Protein AF-A0A9D2ZWB5-F1 (afdb_monomer)

Secondary structure (DSSP, 8-state):
-HHHHHHHHHTT--EEEES-GGGGGGT-SSEEEE----TT----SEE---S--HHHHHH-SEE--S-EEEESSTT-TTEEEES---STT--PPTT-SSPTT--EESEEEESSSSS-EEEE--GGGGSTTTTTSTTHHHHHHHHHTT-S---------TTS-------TTTTS-HHHHHHHHHHHHHHHHHHHHHH-----S------S---HHHHHHHHHHHHHHTT-HHHHHHHHHHHHHHHHHHHTT--TT--HHHHHHHHHHHH---HHHHHIIIII---SSHHHHHHHHHHHHHHHHT--

Structure (mmCIF, N/CA/C/O backbone):
data_AF-A0A9D2ZWB5-F1
#
_entry.id   AF-A0A9D2ZWB5-F1
#
loop_
_atom_site.group_PDB
_atom_site.id
_atom_site.type_symbol
_atom_site.label_atom_id
_atom_site.label_alt_id
_atom_site.label_comp_id
_atom_site.label_asym_id
_atom_site.label_entity_id
_atom_site.label_seq_id
_atom_site.pdbx_PDB_ins_code
_atom_site.Cartn_x
_atom_site.Cartn_y
_atom_site.Cartn_z
_atom_site.occupancy
_atom_site.B_iso_or_equiv
_atom_site.auth_seq_id
_atom_site.auth_comp_id
_atom_site.auth_asym_id
_atom_site.auth_atom_id
_atom_site.pdbx_PDB_model_num
ATOM 1 N N . ILE A 1 1 ? 28.249 11.013 -5.864 1.00 67.56 1 ILE A N 1
ATOM 2 C CA . ILE A 1 1 ? 28.071 9.940 -6.879 1.00 67.56 1 ILE A CA 1
ATOM 3 C C . ILE A 1 1 ? 29.387 9.253 -7.268 1.00 67.56 1 ILE A C 1
ATOM 5 O O . ILE A 1 1 ? 29.438 8.030 -7.220 1.00 67.56 1 ILE A O 1
ATOM 9 N N . ALA A 1 2 ? 30.481 9.980 -7.541 1.00 68.81 2 ALA A N 1
ATOM 10 C CA . ALA A 1 2 ? 31.766 9.376 -7.942 1.00 68.81 2 ALA A CA 1
ATOM 11 C C . ALA A 1 2 ? 32.317 8.294 -6.978 1.00 68.81 2 ALA A C 1
ATOM 13 O O . ALA A 1 2 ? 32.761 7.239 -7.425 1.00 68.81 2 ALA A O 1
ATOM 14 N N . GLY A 1 3 ? 32.235 8.507 -5.656 1.00 75.69 3 GLY A N 1
ATOM 15 C CA . GLY A 1 3 ? 32.654 7.504 -4.663 1.00 75.69 3 GLY A CA 1
ATOM 16 C C . GLY A 1 3 ? 31.781 6.240 -4.651 1.00 75.69 3 GLY A C 1
ATOM 17 O O . GLY A 1 3 ? 32.303 5.135 -4.516 1.00 75.69 3 GLY A O 1
ATOM 18 N N . LEU A 1 4 ? 30.468 6.393 -4.867 1.00 78.69 4 LEU A N 1
ATOM 19 C CA . LEU A 1 4 ? 29.521 5.278 -4.969 1.00 78.69 4 LEU A CA 1
ATOM 20 C C . LEU A 1 4 ? 29.813 4.437 -6.215 1.00 78.69 4 LEU A C 1
ATOM 22 O O . LEU A 1 4 ? 29.965 3.224 -6.114 1.00 78.69 4 LEU A O 1
ATOM 26 N N . GLN A 1 5 ? 29.954 5.078 -7.377 1.00 75.25 5 GLN A N 1
ATOM 27 C CA . GLN A 1 5 ? 30.281 4.385 -8.625 1.00 75.25 5 GLN A CA 1
ATOM 28 C C . GLN A 1 5 ? 31.621 3.645 -8.526 1.00 75.25 5 GLN A C 1
ATOM 30 O O . GLN A 1 5 ? 31.718 2.501 -8.963 1.00 75.25 5 GLN A O 1
ATOM 35 N N . TYR A 1 6 ? 32.639 4.250 -7.906 1.00 75.81 6 TYR A N 1
ATOM 36 C CA . TYR A 1 6 ? 33.925 3.589 -7.677 1.00 75.81 6 TYR A CA 1
ATOM 37 C C . TYR A 1 6 ? 33.785 2.327 -6.809 1.00 75.81 6 TYR A C 1
ATOM 39 O O . TYR A 1 6 ? 34.307 1.269 -7.167 1.00 75.81 6 TYR A O 1
ATOM 47 N N . ALA A 1 7 ? 33.040 2.407 -5.703 1.00 80.19 7 ALA A N 1
ATOM 48 C CA . ALA A 1 7 ? 32.783 1.258 -4.837 1.00 80.19 7 ALA A CA 1
ATOM 49 C C . ALA A 1 7 ? 31.997 0.152 -5.564 1.00 80.19 7 ALA A C 1
ATOM 51 O O . ALA A 1 7 ? 32.355 -1.022 -5.466 1.00 80.19 7 ALA A O 1
ATOM 52 N N . LEU A 1 8 ? 30.973 0.521 -6.344 1.00 83.62 8 LEU A N 1
ATOM 53 C CA . LEU A 1 8 ? 30.181 -0.428 -7.128 1.00 83.62 8 LEU A CA 1
ATOM 54 C C . LEU A 1 8 ? 31.046 -1.179 -8.149 1.00 83.62 8 LEU A C 1
ATOM 56 O O . LEU A 1 8 ? 30.992 -2.407 -8.202 1.00 83.62 8 LEU A O 1
ATOM 60 N N . ARG A 1 9 ? 31.904 -0.465 -8.893 1.00 80.31 9 ARG A N 1
ATOM 61 C CA . ARG A 1 9 ? 32.838 -1.073 -9.858 1.00 80.31 9 ARG A CA 1
ATOM 62 C C . ARG A 1 9 ? 33.823 -2.025 -9.195 1.00 80.31 9 ARG A C 1
ATOM 64 O O . ARG A 1 9 ? 34.047 -3.119 -9.700 1.00 80.31 9 ARG A O 1
ATOM 71 N N . THR A 1 10 ? 34.402 -1.615 -8.067 1.00 82.19 10 THR A N 1
ATOM 72 C CA . THR A 1 10 ? 35.462 -2.374 -7.383 1.00 82.19 10 THR A CA 1
ATOM 73 C C . THR A 1 10 ? 34.982 -3.754 -6.930 1.00 82.19 10 THR A C 1
ATOM 75 O O . THR A 1 10 ? 35.748 -4.714 -6.948 1.00 82.19 10 THR A O 1
ATOM 78 N N . HIS A 1 11 ? 33.707 -3.865 -6.559 1.00 81.06 11 HIS A N 1
ATOM 79 C CA . HIS A 1 11 ? 33.113 -5.106 -6.063 1.00 81.06 11 HIS A CA 1
ATOM 80 C C . HIS A 1 11 ? 32.250 -5.842 -7.099 1.00 81.06 11 HIS A C 1
ATOM 82 O O . HIS A 1 11 ? 31.648 -6.857 -6.760 1.00 81.06 11 HIS A O 1
ATOM 88 N N . GLY A 1 12 ? 32.193 -5.366 -8.350 1.00 81.62 12 GLY A N 1
ATOM 89 C CA . GLY A 1 12 ? 31.353 -5.968 -9.392 1.00 81.62 12 GLY A CA 1
ATOM 90 C C . GLY A 1 12 ? 29.856 -5.901 -9.074 1.00 81.62 12 GLY A C 1
ATOM 91 O O . GLY A 1 12 ? 29.095 -6.777 -9.479 1.00 81.62 12 GLY A O 1
ATOM 92 N N . ASN A 1 13 ? 29.437 -4.887 -8.316 1.00 88.12 13 ASN A N 1
ATOM 93 C CA . ASN A 1 13 ? 28.041 -4.690 -7.945 1.00 88.12 13 ASN A CA 1
ATOM 94 C C . ASN A 1 13 ? 27.246 -4.137 -9.134 1.00 88.12 13 ASN A C 1
ATOM 96 O O . ASN A 1 13 ? 27.789 -3.441 -9.988 1.00 88.12 13 ASN A O 1
ATOM 100 N N . ARG A 1 14 ? 25.938 -4.399 -9.147 1.00 89.56 14 ARG A N 1
ATOM 101 C CA . ARG A 1 14 ? 24.977 -3.807 -10.088 1.00 89.56 14 ARG A CA 1
ATOM 102 C C . ARG A 1 14 ? 24.169 -2.709 -9.407 1.00 89.56 14 ARG A C 1
ATOM 104 O O . ARG A 1 14 ? 23.958 -2.766 -8.195 1.00 89.56 14 ARG A O 1
ATOM 111 N N . LEU A 1 15 ? 23.701 -1.745 -10.186 1.00 92.06 15 LEU A N 1
ATOM 112 C CA . LEU A 1 15 ? 22.858 -0.651 -9.720 1.00 92.06 15 LEU A CA 1
ATOM 113 C C . LEU A 1 15 ? 21.472 -0.767 -10.352 1.00 92.06 15 LEU A C 1
ATOM 115 O O . LEU A 1 15 ? 21.354 -0.960 -11.560 1.00 92.06 15 LEU A O 1
ATOM 119 N N . VAL A 1 16 ? 20.430 -0.647 -9.534 1.00 93.06 16 VAL A N 1
ATOM 120 C CA . VAL A 1 16 ? 19.046 -0.538 -10.002 1.00 93.06 16 VAL A CA 1
ATOM 121 C C . VAL A 1 16 ? 18.518 0.809 -9.542 1.00 93.06 16 VAL A C 1
ATOM 123 O O . VAL A 1 16 ? 18.572 1.104 -8.351 1.00 93.06 16 VAL A O 1
ATOM 126 N N . LEU A 1 17 ? 18.060 1.623 -10.484 1.00 93.69 17 LEU A N 1
ATOM 127 C CA . LEU A 1 17 ? 17.428 2.908 -10.218 1.00 93.69 17 LEU A CA 1
ATOM 128 C C . LEU A 1 17 ? 15.929 2.750 -10.439 1.00 93.69 17 LEU A C 1
ATOM 130 O O . LEU A 1 17 ? 15.518 2.236 -11.477 1.00 93.69 17 LEU A O 1
ATOM 134 N N . VAL A 1 18 ? 15.136 3.169 -9.459 1.00 93.44 18 VAL A N 1
ATOM 135 C CA . VAL A 1 18 ? 13.678 3.238 -9.570 1.00 93.44 18 VAL A CA 1
ATOM 136 C C . VAL A 1 18 ? 13.327 4.694 -9.798 1.00 93.44 18 VAL A C 1
ATOM 138 O O . VAL A 1 18 ? 13.697 5.527 -8.976 1.00 93.44 18 VAL A O 1
ATOM 141 N N . ASP A 1 19 ? 12.698 4.962 -10.934 1.00 91.50 19 ASP A N 1
ATOM 142 C CA . ASP A 1 19 ? 12.260 6.269 -11.415 1.00 91.50 19 ASP A CA 1
ATOM 143 C C . ASP A 1 19 ? 13.248 7.410 -11.097 1.00 91.50 19 ASP A C 1
ATOM 145 O O . ASP A 1 19 ? 12.956 8.324 -10.325 1.00 91.50 19 ASP A O 1
ATOM 149 N N . PRO A 1 20 ? 14.482 7.364 -11.640 1.00 90.62 20 PRO A N 1
ATOM 150 C CA . PRO A 1 20 ? 15.459 8.427 -11.414 1.00 90.62 20 PRO A CA 1
ATOM 151 C C . PRO A 1 20 ? 15.064 9.765 -12.068 1.00 90.62 20 PRO A C 1
ATOM 153 O O . PRO A 1 20 ? 15.766 10.763 -11.880 1.00 90.62 20 PRO A O 1
ATOM 156 N N . GLY A 1 21 ? 14.004 9.799 -12.884 1.00 89.69 21 GLY A N 1
ATOM 157 C CA . GLY A 1 21 ? 13.654 10.940 -13.725 1.00 89.69 21 GLY A CA 1
ATOM 158 C C . GLY A 1 21 ? 14.877 11.528 -14.460 1.00 89.69 21 GLY A C 1
ATOM 159 O O . GLY A 1 21 ? 15.771 10.779 -14.877 1.00 89.69 21 GLY A O 1
ATOM 160 N N . PRO A 1 22 ? 14.984 12.865 -14.580 1.00 87.88 22 PRO A N 1
ATOM 161 C CA . PRO A 1 22 ? 16.089 13.531 -15.278 1.00 87.88 22 PRO A CA 1
ATOM 162 C C . PRO A 1 22 ? 17.451 13.407 -14.569 1.00 87.88 22 PRO A C 1
ATOM 164 O O . PRO A 1 22 ? 18.495 13.652 -15.183 1.00 87.88 22 PRO A O 1
ATOM 167 N N . THR A 1 23 ? 17.483 12.966 -13.303 1.00 89.50 23 THR A N 1
ATOM 168 C CA . THR A 1 23 ? 18.742 12.756 -12.557 1.00 89.50 23 THR A CA 1
ATOM 169 C C . THR A 1 23 ? 19.530 11.534 -13.038 1.00 89.50 23 THR A C 1
ATOM 171 O O . THR A 1 23 ? 20.683 11.350 -12.649 1.00 89.50 23 THR A O 1
ATOM 174 N N . ILE A 1 24 ? 18.967 10.727 -13.949 1.00 91.31 24 ILE A N 1
ATOM 175 C CA . ILE A 1 24 ? 19.666 9.612 -14.606 1.00 91.31 24 ILE A CA 1
ATOM 176 C C . ILE A 1 24 ? 21.005 10.036 -15.233 1.00 91.31 24 ILE A C 1
ATOM 178 O O . ILE A 1 24 ? 21.974 9.273 -15.195 1.00 91.31 24 ILE A O 1
ATOM 182 N N . THR A 1 25 ? 21.086 11.278 -15.716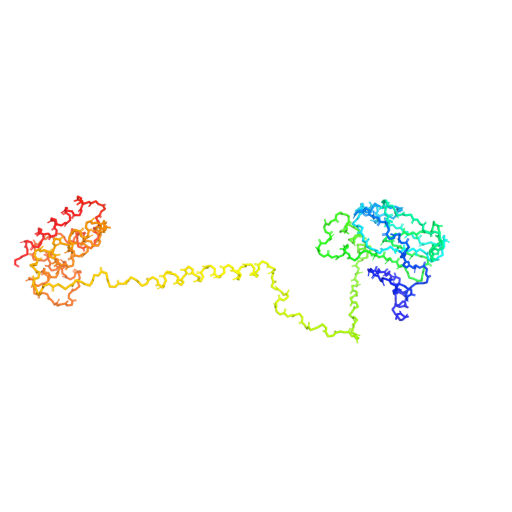 1.00 89.88 25 THR A N 1
ATOM 183 C CA . THR A 1 25 ? 22.284 11.875 -16.325 1.00 89.88 25 THR A CA 1
ATOM 184 C C . THR A 1 25 ? 23.467 11.997 -15.358 1.00 89.88 25 THR A C 1
ATOM 186 O O . THR A 1 25 ? 24.622 12.005 -15.784 1.00 89.88 25 THR A O 1
ATOM 189 N N . GLU A 1 26 ? 23.218 12.015 -14.044 1.00 88.56 26 GLU A N 1
ATOM 190 C CA . GLU A 1 26 ? 24.275 11.993 -13.030 1.00 88.56 26 GLU A CA 1
ATOM 191 C C . GLU A 1 26 ? 24.910 10.598 -12.874 1.00 88.56 26 GLU A C 1
ATOM 193 O O . GLU A 1 26 ? 26.039 10.466 -12.385 1.00 88.56 26 GLU A O 1
ATOM 198 N N . PHE A 1 27 ? 24.200 9.545 -13.293 1.00 88.62 27 PHE A N 1
ATOM 199 C CA . PHE A 1 27 ? 24.644 8.154 -13.204 1.00 88.62 27 PHE A CA 1
ATOM 200 C C . PHE A 1 27 ? 25.218 7.627 -14.520 1.00 88.62 27 PHE A C 1
ATOM 202 O O . PHE A 1 27 ? 26.172 6.843 -14.486 1.00 88.62 27 PHE A O 1
ATOM 209 N N . THR A 1 28 ? 24.653 8.034 -15.657 1.00 90.56 28 THR A N 1
ATOM 210 C CA . THR A 1 28 ? 25.071 7.599 -16.994 1.00 90.56 28 THR A CA 1
ATOM 211 C C . THR A 1 28 ? 24.765 8.667 -18.044 1.00 90.56 28 THR A C 1
ATOM 213 O O . THR A 1 28 ? 23.728 9.312 -17.995 1.00 90.56 28 THR A O 1
ATOM 216 N N . ASP A 1 29 ? 25.650 8.829 -19.025 1.00 91.12 29 ASP A N 1
ATOM 217 C CA . ASP A 1 29 ? 25.442 9.667 -20.214 1.00 91.12 29 ASP A CA 1
ATOM 218 C C . ASP A 1 29 ? 24.804 8.888 -21.382 1.00 91.12 29 ASP A C 1
ATOM 220 O O . ASP A 1 29 ? 24.531 9.446 -22.448 1.00 91.12 29 ASP A O 1
ATOM 224 N N . ARG A 1 30 ? 24.574 7.582 -21.196 1.00 91.81 30 ARG A N 1
ATOM 225 C CA . ARG A 1 30 ? 24.121 6.648 -22.238 1.00 91.81 30 ARG A CA 1
ATOM 226 C C . ARG A 1 30 ? 22.607 6.448 -22.280 1.00 91.81 30 ARG A C 1
ATOM 228 O O . ARG A 1 30 ? 22.100 5.982 -23.298 1.00 91.81 30 ARG A O 1
ATOM 235 N N . ILE A 1 31 ? 21.916 6.761 -21.186 1.00 92.50 31 ILE A N 1
ATOM 236 C CA . ILE A 1 31 ? 20.459 6.675 -21.055 1.00 92.50 31 ILE A CA 1
ATOM 237 C C . ILE A 1 31 ? 19.941 8.079 -20.759 1.00 92.50 31 ILE A C 1
ATOM 239 O O . ILE A 1 31 ? 20.502 8.774 -19.912 1.00 92.50 31 ILE A O 1
ATOM 243 N N . THR A 1 32 ? 18.857 8.459 -21.421 1.00 91.88 32 THR A N 1
ATOM 244 C CA . THR A 1 32 ? 18.122 9.695 -21.167 1.00 91.88 32 THR A CA 1
ATOM 245 C C . THR A 1 32 ? 16.646 9.393 -20.922 1.00 91.88 32 THR A C 1
ATOM 247 O O . THR A 1 32 ? 16.156 8.309 -21.258 1.00 91.88 32 THR A O 1
ATOM 250 N N . VAL A 1 33 ? 15.942 10.339 -20.307 1.00 90.81 33 VAL A N 1
ATOM 251 C CA . VAL A 1 33 ? 14.482 10.276 -20.184 1.00 90.81 33 VAL A CA 1
ATOM 252 C C . VAL A 1 33 ? 13.875 10.489 -21.570 1.00 90.81 33 VAL A C 1
ATOM 254 O O . VAL A 1 33 ? 14.337 11.338 -22.334 1.00 90.81 33 VAL A O 1
ATOM 257 N N . ASN A 1 34 ? 12.863 9.697 -21.914 1.00 84.00 34 ASN A N 1
ATOM 258 C CA . ASN A 1 34 ? 12.099 9.860 -23.138 1.00 84.00 34 ASN A CA 1
ATOM 259 C C . ASN A 1 34 ? 10.776 10.580 -22.856 1.00 84.00 34 ASN A C 1
ATOM 261 O O . ASN A 1 34 ? 9.727 9.952 -22.755 1.00 84.00 34 ASN A O 1
ATOM 265 N N . ASP A 1 35 ? 10.824 11.909 -22.815 1.00 74.00 35 ASP A N 1
ATOM 266 C CA . ASP A 1 35 ? 9.634 12.759 -22.655 1.00 74.00 35 ASP A CA 1
ATOM 267 C C . ASP A 1 35 ? 8.922 13.047 -23.994 1.00 74.00 35 ASP A C 1
ATOM 269 O O . ASP A 1 35 ? 8.081 13.940 -24.095 1.00 74.00 35 ASP A O 1
ATOM 273 N N . ASN A 1 36 ? 9.256 12.310 -25.060 1.00 69.81 36 ASN A N 1
ATOM 274 C CA . ASN A 1 36 ? 8.767 12.574 -26.418 1.00 69.81 36 ASN A CA 1
ATOM 275 C C . ASN A 1 36 ? 7.423 11.898 -26.713 1.00 69.81 36 ASN A C 1
ATOM 277 O O . ASN A 1 36 ? 7.199 11.405 -27.821 1.00 69.81 36 ASN A O 1
ATOM 281 N N . LEU A 1 37 ? 6.527 11.868 -25.727 1.00 72.44 37 LEU A N 1
ATOM 282 C CA . LEU A 1 37 ? 5.166 11.401 -25.933 1.00 72.44 37 LEU A CA 1
ATOM 283 C C . LEU A 1 37 ? 4.299 12.527 -26.498 1.00 72.44 37 LEU A C 1
ATOM 285 O O . LEU A 1 37 ? 4.342 13.669 -26.037 1.00 72.44 37 LEU A O 1
ATOM 289 N N 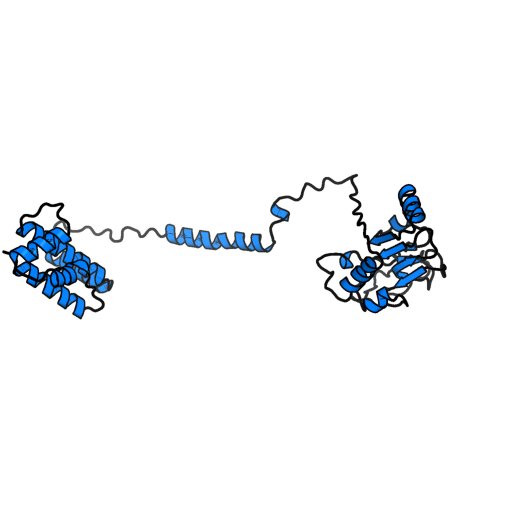. SER A 1 38 ? 3.485 12.207 -27.504 1.00 73.19 38 SER A N 1
ATOM 290 C CA . SER A 1 38 ? 2.492 13.151 -28.014 1.00 73.19 38 SER A CA 1
ATOM 291 C C . SER A 1 38 ? 1.523 13.552 -26.890 1.00 73.19 38 SER A C 1
ATOM 293 O O . SER A 1 38 ? 1.043 12.675 -26.178 1.00 73.19 38 SER A O 1
ATOM 295 N N . PRO A 1 39 ? 1.120 14.832 -26.772 1.00 74.88 39 PRO A N 1
ATOM 296 C CA . PRO A 1 39 ? 0.061 15.245 -25.843 1.00 74.88 39 PRO A CA 1
ATOM 297 C C . PRO A 1 39 ? -1.301 14.589 -26.121 1.00 74.88 39 PRO A C 1
ATOM 299 O O . PRO A 1 39 ? -2.226 14.715 -25.325 1.00 74.88 39 PRO A O 1
ATOM 302 N N . LEU A 1 40 ? -1.447 13.964 -27.294 1.00 78.25 40 LEU A N 1
ATOM 303 C CA . LEU A 1 40 ? -2.629 13.217 -27.722 1.00 78.25 40 LEU A CA 1
ATOM 304 C C . LEU A 1 40 ? -2.439 11.697 -27.595 1.00 78.25 40 LEU A C 1
ATOM 306 O O . LEU A 1 40 ? -3.323 10.954 -28.019 1.00 78.25 40 LEU A O 1
ATOM 310 N N . ALA A 1 41 ? -1.283 11.238 -27.108 1.00 83.56 41 ALA A N 1
ATOM 311 C CA . ALA A 1 41 ? -1.042 9.825 -26.868 1.00 83.56 41 ALA A CA 1
ATOM 312 C C . ALA A 1 41 ? -1.928 9.340 -25.720 1.00 83.56 41 ALA A C 1
ATOM 314 O O . ALA A 1 41 ? -2.049 10.013 -24.698 1.00 83.56 41 ALA A O 1
ATOM 315 N N . ASP A 1 42 ? -2.507 8.157 -25.896 1.00 86.81 42 ASP A N 1
ATOM 316 C CA . ASP A 1 42 ? -3.260 7.453 -24.862 1.00 86.81 42 ASP A CA 1
ATOM 317 C C . ASP A 1 42 ? -2.662 6.045 -24.733 1.00 86.81 42 ASP A C 1
ATOM 319 O O . ASP A 1 42 ? -3.085 5.123 -25.441 1.00 86.81 42 ASP A O 1
ATOM 323 N N . PRO A 1 43 ? -1.577 5.892 -23.945 1.00 89.06 43 PRO A N 1
ATOM 324 C CA . PRO A 1 43 ? -0.918 4.609 -23.764 1.00 89.06 43 PRO A CA 1
ATOM 325 C C . PRO A 1 43 ? -1.874 3.580 -23.165 1.00 89.06 43 PRO A C 1
ATOM 327 O O . PRO A 1 43 ? -2.656 3.866 -22.262 1.00 89.06 43 PRO A O 1
ATOM 330 N N . GLU A 1 44 ? -1.777 2.345 -23.637 1.00 92.94 44 GLU A N 1
ATOM 331 C CA . GLU A 1 44 ? -2.481 1.223 -23.039 1.00 92.94 44 GLU A CA 1
ATOM 332 C C . GLU A 1 44 ? -2.048 1.045 -21.581 1.00 92.94 44 GLU A C 1
ATOM 334 O O . GLU A 1 44 ? -0.867 1.146 -21.248 1.00 92.94 44 GLU A O 1
ATOM 339 N N . ALA A 1 45 ? -3.005 0.699 -20.717 1.00 93.56 45 ALA A N 1
ATOM 340 C CA . ALA A 1 45 ? -2.778 0.525 -19.281 1.00 93.56 45 ALA A CA 1
ATOM 341 C C . ALA A 1 45 ? -1.759 -0.578 -18.938 1.00 93.56 45 ALA A C 1
ATOM 343 O O . ALA A 1 45 ? -1.229 -0.612 -17.829 1.00 93.56 45 ALA A O 1
ATOM 344 N N . THR A 1 46 ? -1.474 -1.479 -19.881 1.00 95.25 46 THR A N 1
ATOM 345 C CA . THR A 1 46 ? -0.506 -2.565 -19.719 1.00 95.25 46 THR A CA 1
ATOM 346 C C . THR A 1 46 ? 0.461 -2.610 -20.890 1.00 95.25 46 THR A C 1
ATOM 348 O O . THR A 1 46 ? 0.029 -2.552 -22.041 1.00 95.25 46 THR A O 1
ATOM 351 N N . SER A 1 47 ? 1.743 -2.829 -20.611 1.00 93.88 47 SER A N 1
ATOM 352 C CA . SER A 1 47 ? 2.788 -2.961 -21.623 1.00 93.88 47 SER A CA 1
ATOM 353 C C . SER A 1 47 ? 3.335 -4.397 -21.657 1.00 93.88 47 SER A C 1
ATOM 355 O O . SER A 1 47 ? 3.755 -4.922 -20.618 1.00 93.88 47 SER A O 1
ATOM 357 N N . PRO A 1 48 ? 3.348 -5.080 -22.819 1.00 93.56 48 PRO A N 1
ATOM 358 C CA . PRO A 1 48 ? 3.952 -6.401 -22.949 1.00 93.56 48 PRO A CA 1
ATOM 359 C C . PRO A 1 48 ? 5.489 -6.332 -23.066 1.00 93.56 48 PRO A C 1
ATOM 361 O O . PRO A 1 48 ? 6.064 -5.320 -23.480 1.00 93.56 48 PRO A O 1
ATOM 364 N N . PRO A 1 49 ? 6.207 -7.433 -22.780 1.00 93.69 49 PRO A N 1
ATOM 365 C CA . PRO A 1 49 ? 7.659 -7.448 -22.874 1.00 93.69 49 PRO A CA 1
ATOM 366 C C . PRO A 1 49 ? 8.111 -7.460 -24.344 1.00 93.69 49 PRO A C 1
ATOM 368 O O . PRO A 1 49 ? 8.023 -8.477 -25.030 1.00 93.69 49 PRO A O 1
ATOM 371 N N . ALA A 1 50 ? 8.664 -6.343 -24.821 1.00 90.06 50 ALA A N 1
ATOM 372 C CA . ALA A 1 50 ? 9.156 -6.186 -26.198 1.00 90.06 50 ALA A CA 1
ATOM 373 C C . ALA A 1 50 ? 10.642 -6.564 -26.399 1.00 90.06 50 ALA A C 1
ATOM 375 O O . ALA A 1 50 ? 11.263 -6.179 -27.388 1.00 90.06 50 ALA A O 1
ATOM 376 N N . CYS A 1 51 ? 11.240 -7.311 -25.468 1.00 90.19 51 CYS A N 1
ATOM 377 C CA . CYS A 1 51 ? 12.675 -7.591 -25.455 1.00 90.19 51 CYS A CA 1
ATOM 378 C C . CYS A 1 51 ? 12.999 -9.074 -25.193 1.00 90.19 51 CYS A C 1
ATOM 380 O O . CYS A 1 51 ? 12.147 -9.893 -24.835 1.00 90.19 51 CYS A O 1
ATOM 382 N N . ALA A 1 52 ? 14.269 -9.447 -25.370 1.00 88.44 52 ALA A N 1
ATOM 383 C CA . ALA A 1 52 ? 14.742 -10.817 -25.149 1.00 88.44 52 ALA A CA 1
ATOM 384 C C . ALA A 1 52 ? 15.137 -11.125 -23.691 1.00 88.44 52 ALA A C 1
ATOM 386 O O . ALA A 1 52 ? 15.531 -12.255 -23.404 1.00 88.44 52 ALA A O 1
ATOM 387 N N . SER A 1 53 ? 15.036 -10.153 -22.777 1.00 87.69 53 SER A N 1
ATOM 388 C CA . SER A 1 53 ? 15.418 -10.334 -21.373 1.00 87.69 53 SER A CA 1
ATOM 389 C C . SER A 1 53 ? 14.575 -11.432 -20.708 1.00 87.69 53 SER A C 1
ATOM 391 O O . SER A 1 53 ? 13.344 -11.335 -20.721 1.00 87.69 53 SER A O 1
ATOM 393 N N . PRO A 1 54 ? 15.194 -12.460 -20.093 1.00 87.81 54 PRO A N 1
ATOM 394 C CA . PRO A 1 54 ? 14.463 -13.504 -19.377 1.00 87.81 54 PRO A CA 1
ATOM 395 C C . PRO A 1 54 ? 13.562 -12.947 -18.272 1.00 87.81 54 PRO A C 1
ATOM 397 O O . PRO A 1 54 ? 12.450 -13.432 -18.114 1.00 87.81 54 PRO A O 1
ATOM 400 N N . ILE A 1 55 ? 14.020 -11.900 -17.577 1.00 88.38 55 ILE A N 1
ATOM 401 C CA . ILE A 1 55 ? 13.303 -11.224 -16.485 1.00 88.38 55 ILE A CA 1
ATOM 402 C C . ILE A 1 55 ? 12.014 -10.569 -16.993 1.00 88.38 55 ILE A C 1
ATOM 404 O O . ILE A 1 55 ? 10.955 -10.726 -16.391 1.00 88.38 55 ILE A O 1
ATOM 408 N N . ALA A 1 56 ? 12.088 -9.879 -18.135 1.00 91.38 56 ALA A N 1
ATOM 409 C CA . ALA A 1 56 ? 10.917 -9.258 -18.749 1.00 91.38 56 ALA A CA 1
ATOM 410 C C . ALA A 1 56 ? 9.943 -10.318 -19.287 1.00 91.38 56 ALA A C 1
ATOM 412 O O . ALA A 1 56 ? 8.733 -10.197 -19.135 1.00 91.38 56 ALA A O 1
ATOM 413 N N . ARG A 1 57 ? 10.462 -11.405 -19.872 1.00 92.12 57 ARG A N 1
ATOM 414 C CA . ARG A 1 57 ? 9.626 -12.504 -20.375 1.00 92.12 57 ARG A CA 1
ATOM 415 C C . ARG A 1 57 ? 8.927 -13.282 -19.266 1.00 92.12 57 ARG A C 1
ATOM 417 O O . ARG A 1 57 ? 7.797 -13.707 -19.475 1.00 92.12 57 ARG A O 1
ATOM 424 N N . SER A 1 58 ? 9.581 -13.488 -18.123 1.00 90.69 58 SER A N 1
ATOM 425 C CA . SER A 1 58 ? 8.958 -14.137 -16.967 1.00 90.69 58 SER A CA 1
ATOM 426 C C . SER A 1 58 ? 7.918 -13.253 -16.293 1.00 90.69 58 SER A C 1
ATOM 428 O O . SER A 1 58 ? 6.983 -13.792 -15.714 1.00 90.69 58 SER A O 1
ATOM 430 N N . ALA A 1 59 ? 8.081 -11.929 -16.367 1.00 93.44 59 ALA A N 1
ATOM 431 C CA . ALA A 1 59 ? 7.107 -10.993 -15.828 1.00 93.44 59 ALA A CA 1
ATOM 432 C C . ALA A 1 59 ? 5.789 -10.996 -16.617 1.00 93.44 59 ALA A C 1
ATOM 434 O O . ALA A 1 59 ? 4.725 -10.859 -16.030 1.00 93.44 59 ALA A O 1
ATOM 435 N N . GLY A 1 60 ? 5.841 -11.206 -17.936 1.00 94.44 60 GLY A N 1
ATOM 436 C CA . GLY A 1 60 ? 4.657 -11.027 -18.775 1.00 94.44 60 GLY A CA 1
ATOM 437 C C . GLY A 1 60 ? 4.344 -9.542 -18.945 1.00 94.44 60 GLY A C 1
ATOM 438 O O . GLY A 1 60 ? 5.269 -8.736 -18.963 1.00 94.44 60 GLY A O 1
ATOM 439 N N . ALA A 1 61 ? 3.073 -9.186 -19.135 1.00 95.50 61 ALA A N 1
ATOM 440 C CA . ALA A 1 61 ? 2.666 -7.783 -19.202 1.00 95.50 61 ALA A CA 1
ATOM 441 C C . ALA A 1 61 ? 2.800 -7.115 -17.826 1.00 95.50 61 ALA A C 1
ATOM 443 O O . ALA A 1 61 ? 2.626 -7.771 -16.805 1.00 95.50 61 ALA A O 1
ATOM 444 N N . VAL A 1 62 ? 3.111 -5.823 -17.800 1.00 96.50 62 VAL A N 1
ATOM 445 C CA . VAL A 1 62 ? 3.210 -5.014 -16.571 1.00 96.50 62 VAL A CA 1
ATOM 446 C C . VAL A 1 62 ? 2.355 -3.767 -16.713 1.00 96.50 62 VAL A C 1
ATOM 448 O O . VAL A 1 62 ? 2.024 -3.382 -17.837 1.00 96.50 62 VAL A O 1
ATOM 451 N N . THR A 1 63 ? 2.012 -3.121 -15.602 1.00 96.12 63 THR A N 1
ATOM 452 C CA . THR A 1 63 ? 1.252 -1.868 -15.666 1.00 96.12 63 THR A CA 1
ATOM 453 C C . THR A 1 63 ? 2.090 -0.757 -16.294 1.00 96.12 63 THR A C 1
ATOM 455 O O . THR A 1 63 ? 3.289 -0.623 -16.031 1.00 96.12 63 THR A O 1
ATOM 458 N N . THR A 1 64 ? 1.476 0.032 -17.165 1.00 94.06 64 THR A N 1
ATOM 459 C CA . THR A 1 64 ? 2.123 1.165 -17.828 1.00 94.06 64 THR A CA 1
ATOM 460 C C . THR A 1 64 ? 2.165 2.359 -16.877 1.00 94.06 64 THR A C 1
ATOM 462 O O . THR A 1 64 ? 1.153 2.699 -16.275 1.00 94.06 64 THR A O 1
ATOM 465 N N . GLY A 1 65 ? 3.340 2.961 -16.707 1.00 90.62 65 GLY A N 1
ATOM 466 C CA . GLY A 1 65 ? 3.547 4.200 -15.959 1.00 90.62 65 GLY A CA 1
ATOM 467 C C . GLY A 1 65 ? 3.659 5.415 -16.874 1.00 90.62 65 GLY A C 1
ATOM 468 O O . GLY A 1 65 ? 3.367 5.338 -18.063 1.00 90.62 65 GLY A O 1
ATOM 469 N N . ASP A 1 66 ? 4.137 6.525 -16.316 1.00 87.69 66 ASP A N 1
ATOM 470 C CA . ASP A 1 66 ? 4.166 7.818 -17.016 1.00 87.69 66 ASP A CA 1
ATOM 471 C C . ASP A 1 66 ? 5.522 8.144 -17.660 1.00 87.69 66 ASP A C 1
ATOM 473 O O . ASP A 1 66 ? 5.608 9.020 -18.519 1.00 87.69 66 ASP A O 1
ATOM 477 N N . VAL A 1 67 ? 6.589 7.442 -17.259 1.00 88.06 67 VAL A N 1
ATOM 478 C CA . VAL A 1 67 ? 7.967 7.747 -17.668 1.00 88.06 67 VAL A CA 1
ATOM 479 C C . VAL A 1 67 ? 8.562 6.604 -18.485 1.00 88.06 67 VAL A C 1
ATOM 481 O O . VAL A 1 67 ? 8.642 5.459 -18.035 1.00 88.06 67 VAL A O 1
ATOM 484 N N . GLU A 1 68 ? 9.056 6.929 -19.677 1.00 90.12 68 GLU A N 1
ATOM 485 C CA . GLU A 1 68 ? 9.845 6.030 -20.520 1.00 90.12 68 GLU A CA 1
ATOM 486 C C . GLU A 1 68 ? 11.300 6.513 -20.582 1.00 90.12 68 GLU A C 1
ATOM 488 O O . GLU A 1 68 ? 11.583 7.703 -20.477 1.00 90.12 68 GLU A O 1
ATOM 493 N N . TYR A 1 69 ? 12.247 5.595 -20.767 1.00 92.62 69 TYR A N 1
ATOM 494 C CA . TYR A 1 69 ? 13.663 5.915 -20.949 1.00 92.62 69 TYR A CA 1
ATOM 495 C C . TYR A 1 69 ? 14.146 5.405 -22.300 1.00 92.62 69 TYR A C 1
ATOM 497 O O . TYR A 1 69 ? 13.639 4.409 -22.821 1.00 92.62 69 TYR A O 1
ATOM 505 N N . ALA A 1 70 ? 15.164 6.055 -22.854 1.00 92.19 70 ALA A N 1
ATOM 506 C CA . ALA A 1 70 ? 15.759 5.665 -24.123 1.00 92.19 70 ALA A CA 1
ATOM 507 C C . ALA A 1 70 ? 17.283 5.800 -24.117 1.00 92.19 70 ALA A C 1
ATOM 509 O O . ALA A 1 70 ? 17.876 6.472 -23.272 1.00 92.19 70 ALA A O 1
ATOM 510 N N . GLU A 1 71 ? 17.937 5.160 -25.083 1.00 91.38 71 GLU A N 1
ATOM 511 C CA . GLU A 1 71 ? 19.358 5.398 -25.340 1.00 91.38 71 GLU A CA 1
ATOM 512 C C . GLU A 1 71 ? 19.611 6.821 -25.869 1.00 91.38 71 GLU A C 1
ATOM 514 O O . GLU A 1 71 ? 18.942 7.293 -26.789 1.00 91.38 71 GLU A O 1
ATOM 519 N N . THR A 1 72 ? 20.631 7.495 -25.329 1.00 88.44 72 THR A N 1
ATOM 520 C CA . THR A 1 72 ? 21.032 8.850 -25.756 1.00 88.44 72 THR A CA 1
ATOM 521 C C . THR A 1 72 ? 21.552 8.862 -27.197 1.00 88.44 72 THR A C 1
ATOM 523 O O . THR A 1 72 ? 21.408 9.840 -27.927 1.00 88.44 72 THR A O 1
ATOM 526 N N . LYS A 1 73 ? 22.205 7.774 -27.623 1.00 86.56 73 LYS A N 1
ATOM 527 C CA . LYS A 1 73 ? 22.702 7.585 -28.991 1.00 86.56 73 LYS A CA 1
ATOM 528 C C . LYS A 1 73 ? 22.103 6.311 -29.556 1.00 86.56 73 LYS A C 1
ATOM 530 O O . LYS A 1 73 ? 22.161 5.272 -28.910 1.00 86.56 73 LYS A O 1
ATOM 535 N N . LYS A 1 74 ? 21.591 6.383 -30.779 1.00 84.94 74 LYS A N 1
ATOM 536 C CA . LYS A 1 74 ? 21.017 5.228 -31.468 1.00 84.94 74 LYS A CA 1
ATOM 537 C C . LYS A 1 74 ? 22.039 4.099 -31.637 1.00 84.94 74 LYS A C 1
ATOM 539 O O . LYS A 1 74 ? 23.176 4.366 -32.034 1.00 84.94 74 LYS A O 1
ATOM 544 N N . ASN A 1 75 ? 21.595 2.855 -31.446 1.00 85.44 75 ASN A N 1
ATOM 545 C CA . ASN A 1 75 ? 22.406 1.638 -31.560 1.00 85.44 75 ASN A CA 1
ATOM 546 C C . ASN A 1 75 ? 23.611 1.635 -30.605 1.00 85.44 75 ASN A C 1
ATOM 548 O O . ASN A 1 75 ? 24.730 1.297 -30.996 1.00 85.44 75 ASN A O 1
ATOM 552 N N . THR A 1 76 ? 23.397 2.038 -29.357 1.00 87.31 76 THR A N 1
ATOM 553 C CA . THR A 1 76 ? 24.422 1.961 -28.323 1.00 87.31 76 THR A CA 1
ATOM 554 C C . THR A 1 76 ? 24.569 0.517 -27.835 1.00 87.31 76 THR A C 1
ATOM 556 O O . THR A 1 76 ? 23.648 -0.080 -27.278 1.00 87.31 76 THR A O 1
ATOM 559 N N . ASP A 1 77 ? 25.765 -0.049 -28.002 1.00 89.69 77 ASP A N 1
ATOM 560 C CA . ASP A 1 77 ? 26.053 -1.442 -27.644 1.00 89.69 77 ASP A CA 1
ATOM 561 C C . ASP A 1 77 ? 25.792 -1.746 -26.163 1.00 89.69 77 ASP A C 1
ATOM 563 O O . ASP A 1 77 ? 26.347 -1.100 -25.274 1.00 89.69 77 ASP A O 1
ATOM 567 N N . GLY A 1 78 ? 25.021 -2.800 -25.885 1.00 88.56 78 GLY A N 1
ATOM 568 C CA . GLY A 1 78 ? 24.750 -3.262 -24.520 1.00 88.56 78 GLY A CA 1
ATOM 569 C C . GLY A 1 78 ? 23.608 -2.532 -23.812 1.00 88.56 78 GLY A C 1
ATOM 570 O O . GLY A 1 78 ? 23.428 -2.754 -22.616 1.00 88.56 78 GLY A O 1
ATOM 571 N N . ILE A 1 79 ? 22.843 -1.701 -24.529 1.00 92.56 79 ILE A N 1
ATOM 572 C CA . ILE A 1 79 ? 21.548 -1.204 -24.062 1.00 92.56 79 ILE A CA 1
ATOM 573 C C . ILE A 1 79 ? 20.440 -2.119 -24.578 1.00 92.56 79 ILE A C 1
ATOM 575 O O . ILE A 1 79 ? 20.382 -2.457 -25.759 1.00 92.56 79 ILE A O 1
ATOM 579 N N . ALA A 1 80 ? 19.547 -2.516 -23.681 1.00 92.81 80 ALA A N 1
ATOM 580 C CA . ALA A 1 80 ? 18.297 -3.167 -24.035 1.00 92.81 80 ALA A CA 1
ATOM 581 C C . ALA A 1 80 ? 17.157 -2.486 -23.289 1.00 92.81 80 ALA A C 1
ATOM 583 O O . ALA A 1 80 ? 17.265 -2.233 -22.090 1.00 92.81 80 ALA A O 1
ATOM 584 N N . ALA A 1 81 ? 16.072 -2.215 -24.004 1.00 93.12 81 ALA A N 1
ATOM 585 C CA . ALA A 1 81 ? 14.875 -1.620 -23.445 1.00 93.12 81 ALA A CA 1
ATOM 586 C C . ALA A 1 81 ? 13.683 -2.572 -23.595 1.00 93.12 81 ALA A C 1
ATOM 588 O O . ALA A 1 81 ? 13.583 -3.318 -24.57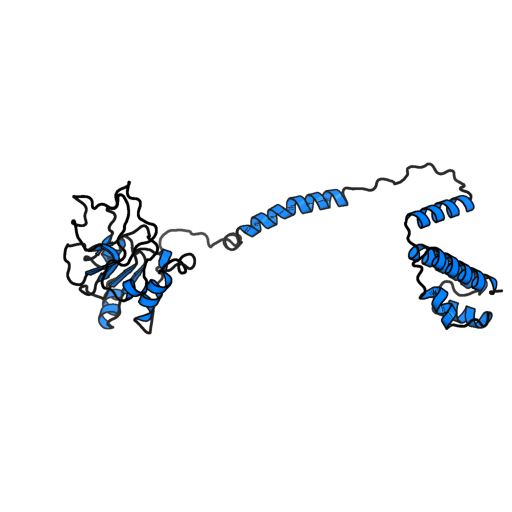2 1.00 93.12 81 ALA A O 1
ATOM 589 N N . CYS A 1 82 ? 12.815 -2.583 -22.593 1.00 94.12 82 CYS A N 1
ATOM 590 C CA . CYS A 1 82 ? 11.644 -3.440 -22.477 1.00 94.12 82 CYS A CA 1
ATOM 591 C C . CYS A 1 82 ? 10.457 -2.599 -21.998 1.00 94.12 82 CYS A C 1
ATOM 593 O O . CYS A 1 82 ? 10.652 -1.561 -21.368 1.00 94.12 82 CYS A O 1
ATOM 595 N N . PHE A 1 83 ? 9.242 -3.097 -22.230 1.00 94.31 83 PHE A N 1
ATOM 596 C CA . PHE A 1 83 ? 7.993 -2.430 -21.845 1.00 94.31 83 PHE A CA 1
ATOM 597 C C . PHE A 1 83 ? 7.846 -1.025 -22.455 1.00 94.31 83 PHE A C 1
ATOM 599 O O . PHE A 1 83 ? 7.785 -0.039 -21.715 1.00 94.31 83 PHE A O 1
ATOM 606 N N . PRO A 1 84 ? 7.857 -0.911 -23.798 1.00 92.25 84 PRO A N 1
ATOM 607 C CA . PRO A 1 84 ? 7.622 0.359 -24.469 1.00 92.25 84 PRO A CA 1
ATOM 608 C C . PRO A 1 84 ? 6.184 0.820 -24.250 1.00 92.25 84 PRO A C 1
ATOM 610 O O . PRO A 1 84 ? 5.292 -0.001 -24.008 1.00 92.25 84 PRO A O 1
ATOM 613 N N . PHE A 1 85 ? 5.935 2.113 -24.401 1.00 90.81 85 PHE A N 1
ATOM 614 C CA . PHE A 1 85 ? 4.560 2.569 -24.541 1.00 90.81 85 PHE A CA 1
ATOM 615 C C . PHE A 1 85 ? 3.937 2.005 -25.824 1.00 90.81 85 PHE A C 1
ATOM 617 O O . PHE A 1 85 ? 4.550 1.991 -26.895 1.00 90.81 85 PHE A O 1
ATOM 624 N N . THR A 1 86 ? 2.713 1.500 -25.697 1.00 88.44 86 THR A N 1
ATOM 625 C CA . THR A 1 86 ? 1.903 0.949 -26.787 1.00 88.44 86 THR A CA 1
ATOM 626 C C . THR A 1 86 ? 0.526 1.586 -26.743 1.00 88.44 86 THR A C 1
ATOM 628 O O . THR A 1 86 ? 0.072 1.970 -25.673 1.00 88.44 86 THR A O 1
ATOM 631 N N . GLY A 1 87 ? -0.131 1.736 -27.891 1.00 86.69 87 GLY A N 1
ATOM 632 C CA . GLY A 1 87 ? -1.478 2.303 -27.959 1.00 86.69 87 GLY A CA 1
ATOM 633 C C . GLY A 1 87 ? -1.629 3.413 -29.001 1.00 86.69 87 GLY A C 1
ATOM 634 O O . GLY A 1 87 ? -0.682 3.738 -29.724 1.00 86.69 87 GLY A O 1
ATOM 635 N N . PRO A 1 88 ? -2.840 3.976 -29.132 1.00 82.06 88 PRO A N 1
ATOM 636 C CA . PRO A 1 88 ? -3.127 5.045 -30.080 1.00 82.06 88 PRO A CA 1
ATOM 637 C C . PRO A 1 88 ? -2.350 6.330 -29.753 1.00 82.06 88 PRO A C 1
ATOM 639 O O . PRO A 1 88 ? -2.287 6.779 -28.612 1.00 82.06 88 PRO A O 1
ATOM 642 N N . GLY A 1 89 ? -1.768 6.950 -30.782 1.00 76.31 89 GLY A N 1
ATOM 643 C CA . GLY A 1 89 ? -1.048 8.221 -30.646 1.00 76.31 89 GLY A CA 1
ATOM 644 C C . GLY A 1 89 ? 0.339 8.110 -30.005 1.00 76.31 89 GLY A C 1
ATOM 645 O O . GLY A 1 89 ? 1.015 9.131 -29.878 1.00 76.31 89 GLY A O 1
ATOM 646 N N . VAL A 1 90 ? 0.788 6.897 -29.659 1.00 80.38 90 VAL A N 1
ATOM 647 C CA . VAL A 1 90 ? 2.174 6.601 -29.267 1.00 80.38 90 VAL A CA 1
ATOM 648 C C . VAL A 1 90 ? 3.047 6.499 -30.528 1.00 80.38 90 VAL A C 1
ATOM 650 O O . VAL A 1 90 ? 3.588 5.448 -30.865 1.00 80.38 90 VAL A O 1
ATOM 653 N N . ASP A 1 91 ? 3.138 7.603 -31.268 1.00 68.31 91 ASP A N 1
ATOM 654 C CA . ASP A 1 91 ? 4.010 7.743 -32.432 1.00 68.31 91 ASP A CA 1
ATOM 655 C C . ASP A 1 91 ? 5.236 8.589 -32.074 1.00 68.31 91 ASP A C 1
ATOM 657 O O . ASP A 1 91 ? 5.167 9.533 -31.286 1.00 68.31 91 ASP A O 1
ATOM 661 N N . GLU A 1 92 ? 6.377 8.245 -32.665 1.00 63.44 92 GLU A N 1
ATOM 662 C CA . GLU A 1 92 ? 7.633 8.956 -32.446 1.00 63.44 92 GLU A CA 1
ATOM 663 C C . GLU A 1 92 ? 7.636 10.295 -33.192 1.00 63.44 92 GLU A C 1
ATOM 665 O O . GLU A 1 92 ? 7.338 10.357 -34.387 1.00 63.44 92 GLU A O 1
ATOM 670 N N . ILE A 1 93 ? 7.969 11.377 -32.486 1.00 60.31 93 ILE A N 1
ATOM 671 C CA . ILE A 1 93 ? 7.996 12.724 -33.059 1.00 60.31 93 ILE A CA 1
ATOM 672 C C . ILE A 1 93 ? 9.364 12.973 -33.712 1.00 60.31 93 ILE A C 1
ATOM 674 O O . ILE A 1 93 ? 10.407 12.890 -33.061 1.00 60.31 93 ILE A O 1
ATOM 678 N N . ASP A 1 94 ? 9.372 13.337 -34.998 1.00 55.53 94 ASP A N 1
ATOM 679 C CA . ASP A 1 94 ? 10.576 13.827 -35.677 1.00 55.53 94 ASP A CA 1
ATOM 680 C C . ASP A 1 94 ? 11.093 15.116 -34.994 1.00 55.53 94 ASP A C 1
ATOM 682 O O . ASP A 1 94 ? 10.327 16.055 -34.770 1.00 55.53 94 ASP A O 1
ATOM 686 N N . ASN A 1 95 ? 12.409 15.199 -34.740 1.00 57.38 95 ASN A N 1
ATOM 687 C CA . ASN A 1 95 ? 13.127 16.255 -33.982 1.00 57.38 95 ASN A CA 1
ATOM 688 C C . ASN A 1 95 ? 13.119 16.137 -32.443 1.00 57.38 95 ASN A C 1
ATOM 690 O O . ASN A 1 95 ? 13.440 17.108 -31.756 1.00 57.38 95 ASN A O 1
ATOM 694 N N . ALA A 1 96 ? 12.802 14.962 -31.906 1.00 63.97 96 ALA A N 1
ATOM 695 C CA . ALA A 1 96 ? 13.042 14.625 -30.506 1.00 63.97 96 ALA A CA 1
ATOM 696 C C . ALA A 1 96 ? 14.545 14.588 -30.146 1.00 63.97 96 ALA A C 1
ATOM 698 O O . ALA A 1 96 ? 15.405 14.360 -31.002 1.00 63.97 96 ALA A O 1
ATOM 699 N N . GLU A 1 97 ? 14.863 14.772 -28.858 1.00 67.50 97 GLU A N 1
ATOM 700 C CA . GLU A 1 97 ? 16.225 14.577 -28.319 1.00 67.50 97 GLU A CA 1
ATOM 701 C C . GLU A 1 97 ? 16.690 13.114 -28.469 1.00 67.50 97 GLU A C 1
ATOM 703 O O . GLU A 1 97 ? 17.879 12.835 -28.632 1.00 67.50 97 GLU A O 1
ATOM 708 N N . VAL A 1 98 ? 15.731 12.184 -28.509 1.00 73.62 98 VAL A N 1
ATOM 709 C CA . VAL A 1 98 ? 15.930 10.765 -28.810 1.00 73.62 98 VAL A CA 1
ATOM 710 C C . VAL A 1 98 ? 15.663 10.524 -30.297 1.00 73.62 98 VAL A C 1
ATOM 712 O O . VAL A 1 98 ? 14.594 10.839 -30.812 1.00 73.62 98 VAL A O 1
ATOM 715 N N . ALA A 1 99 ? 16.644 9.963 -31.007 1.00 70.94 99 ALA A N 1
ATOM 716 C CA . ALA A 1 99 ? 16.534 9.726 -32.444 1.00 70.94 99 ALA A CA 1
ATOM 717 C C . ALA A 1 99 ? 15.534 8.601 -32.793 1.00 70.94 99 ALA A C 1
ATOM 719 O O . ALA A 1 99 ? 15.543 7.564 -32.124 1.00 70.94 99 ALA A O 1
ATOM 720 N N . PRO A 1 100 ? 14.800 8.720 -33.922 1.00 71.69 100 PRO A N 1
ATOM 721 C CA . PRO A 1 100 ? 13.882 7.688 -34.371 1.00 71.69 100 PRO A CA 1
ATOM 722 C C . PRO A 1 100 ? 14.445 6.269 -34.421 1.00 71.69 100 PRO A C 1
ATOM 724 O O . PRO A 1 100 ? 15.460 6.003 -35.084 1.00 71.69 100 PRO A O 1
ATOM 727 N N . GLY A 1 101 ? 13.762 5.339 -33.752 1.00 76.19 101 GLY A N 1
ATOM 728 C CA . GLY A 1 101 ? 14.142 3.925 -33.663 1.00 76.19 101 GLY A CA 1
ATOM 729 C C . GLY A 1 101 ? 15.296 3.614 -32.703 1.00 76.19 101 GLY A C 1
ATOM 730 O O . GLY A 1 101 ? 15.945 2.580 -32.873 1.00 76.19 101 GLY A O 1
ATOM 731 N N . SER A 1 102 ? 15.581 4.499 -31.749 1.00 84.12 102 SER A N 1
ATOM 732 C CA . SER A 1 102 ? 16.403 4.188 -30.575 1.00 84.12 102 SER A CA 1
ATOM 733 C C . SER A 1 102 ? 15.713 3.164 -29.665 1.00 84.12 102 SER A C 1
ATOM 735 O O . SER A 1 102 ? 14.484 3.126 -29.569 1.00 84.12 102 SER A O 1
ATOM 737 N N . ALA A 1 103 ? 16.495 2.335 -28.970 1.00 87.25 103 ALA A N 1
ATOM 738 C CA . ALA A 1 103 ? 15.963 1.439 -27.943 1.00 87.25 103 ALA A CA 1
ATOM 739 C C . ALA A 1 103 ? 15.315 2.249 -26.804 1.00 87.25 103 ALA A C 1
ATOM 741 O O . ALA A 1 103 ? 15.987 3.063 -26.168 1.00 87.25 103 ALA A O 1
ATOM 742 N N . ARG A 1 104 ? 14.023 2.005 -26.543 1.00 89.62 104 ARG A N 1
ATOM 743 C CA . ARG A 1 104 ? 13.226 2.708 -25.527 1.00 89.62 104 ARG A CA 1
ATOM 744 C C . ARG A 1 104 ? 12.255 1.793 -24.788 1.00 89.62 104 ARG A C 1
ATOM 746 O O . ARG A 1 104 ? 11.865 0.745 -25.310 1.00 89.62 104 ARG A O 1
ATOM 753 N N . GLY A 1 105 ? 11.923 2.173 -23.564 1.00 92.06 105 GLY A N 1
ATOM 754 C CA . GLY A 1 105 ? 10.977 1.457 -22.725 1.00 92.06 105 GLY A CA 1
ATOM 755 C C . GLY A 1 105 ? 11.051 1.868 -21.262 1.00 92.06 105 GLY A C 1
ATOM 756 O O . GLY A 1 105 ? 11.941 2.604 -20.837 1.00 92.06 105 GLY A O 1
ATOM 757 N N . GLN A 1 106 ? 10.103 1.371 -20.480 1.00 93.62 106 GLN A N 1
ATOM 758 C CA . GLN A 1 106 ? 10.027 1.638 -19.047 1.00 93.62 106 GLN A CA 1
ATOM 759 C C . GLN A 1 106 ? 11.013 0.783 -18.237 1.00 93.62 106 GLN A C 1
ATOM 761 O O . GLN A 1 106 ? 11.236 1.042 -17.060 1.00 93.62 106 GLN A O 1
ATOM 766 N N . VAL A 1 107 ? 11.640 -0.234 -18.835 1.00 95.00 107 VAL A N 1
ATOM 767 C CA . VAL A 1 107 ? 12.801 -0.915 -18.244 1.00 95.00 107 VAL A CA 1
ATOM 768 C C . VAL A 1 107 ? 13.969 -0.830 -19.204 1.00 95.00 107 VAL A C 1
ATOM 770 O O . VAL A 1 107 ? 13.893 -1.371 -20.305 1.00 95.00 107 VAL A O 1
ATOM 773 N N . VAL A 1 108 ? 15.069 -0.216 -18.773 1.00 94.50 108 VAL A N 1
ATOM 774 C CA . VAL A 1 108 ? 16.293 -0.106 -19.579 1.00 94.50 108 VAL A CA 1
ATOM 775 C C . VAL A 1 108 ? 17.462 -0.716 -18.825 1.00 94.50 108 VAL A C 1
ATOM 777 O O . VAL A 1 108 ? 17.759 -0.338 -17.694 1.00 94.50 108 VAL A O 1
ATOM 780 N N . THR A 1 109 ? 18.144 -1.670 -19.448 1.00 93.62 109 THR A N 1
ATOM 781 C CA . THR A 1 109 ? 19.370 -2.275 -18.921 1.00 93.62 109 THR A CA 1
ATOM 782 C C . THR A 1 109 ? 20.569 -1.800 -19.723 1.00 93.62 109 THR A C 1
ATOM 784 O O . THR A 1 109 ? 20.539 -1.885 -20.949 1.00 93.62 109 THR A O 1
ATOM 787 N N . ASP A 1 110 ? 21.630 -1.374 -19.042 1.00 93.50 110 ASP A N 1
ATOM 788 C CA . ASP A 1 110 ? 22.927 -1.037 -19.629 1.00 93.50 110 ASP A CA 1
ATOM 789 C C . ASP A 1 110 ? 24.019 -1.942 -19.045 1.00 93.50 110 ASP A C 1
ATOM 791 O O . ASP A 1 110 ? 24.377 -1.853 -17.868 1.00 93.50 110 ASP A O 1
ATOM 795 N N . SER A 1 111 ? 24.547 -2.830 -19.888 1.00 90.81 111 SER A N 1
ATOM 796 C CA . SER A 1 111 ? 25.694 -3.688 -19.575 1.00 90.81 111 SER A CA 1
ATOM 797 C C . SER A 1 111 ? 27.007 -3.194 -20.185 1.00 90.81 111 SER A C 1
ATOM 799 O O . SER A 1 111 ? 28.058 -3.764 -19.900 1.00 90.81 111 SER A O 1
ATOM 801 N N . GLY A 1 112 ? 26.955 -2.191 -21.068 1.00 85.88 112 GLY A N 1
ATOM 802 C CA . GLY A 1 112 ? 28.132 -1.617 -21.726 1.00 85.88 112 GLY A CA 1
ATOM 803 C C . GLY A 1 112 ? 28.713 -0.418 -20.975 1.00 85.88 112 GLY A C 1
ATOM 804 O O . GLY A 1 112 ? 29.821 0.028 -21.282 1.00 85.88 112 GLY A O 1
ATOM 805 N N . GLY A 1 113 ? 27.950 0.130 -20.032 1.00 84.19 113 GLY A N 1
ATOM 806 C CA . GLY A 1 113 ? 28.351 1.203 -19.148 1.00 84.19 113 GLY A CA 1
ATOM 807 C C . GLY A 1 113 ? 29.398 0.788 -18.121 1.00 84.19 113 GLY A C 1
ATOM 808 O O . GLY A 1 113 ? 29.943 -0.314 -18.087 1.00 84.19 113 GLY A O 1
ATOM 809 N N . SER A 1 114 ? 29.700 1.737 -17.250 1.00 82.44 114 SER A N 1
ATOM 810 C CA . SER A 1 114 ? 30.790 1.591 -16.297 1.00 82.44 114 SER A CA 1
ATOM 811 C C . SER A 1 114 ? 30.480 0.662 -15.114 1.00 82.44 114 SER A C 1
ATOM 813 O O . SER A 1 114 ? 31.394 0.121 -14.500 1.00 82.44 114 SER A O 1
ATOM 815 N N . VAL A 1 115 ? 29.196 0.503 -14.799 1.00 88.62 115 VAL A N 1
ATOM 816 C CA . VAL A 1 115 ? 28.610 -0.414 -13.815 1.00 88.62 115 VAL A CA 1
ATOM 817 C C . VAL A 1 115 ? 27.353 -0.976 -14.484 1.00 88.62 115 VAL A C 1
ATOM 819 O O . VAL A 1 115 ? 26.649 -0.180 -15.107 1.00 88.62 115 VAL A O 1
ATOM 822 N N . PRO A 1 116 ? 27.038 -2.280 -14.358 1.00 91.38 116 PRO A N 1
ATOM 823 C CA . PRO A 1 116 ? 25.759 -2.806 -14.823 1.00 91.38 116 PRO A CA 1
ATOM 824 C C . PRO A 1 116 ? 24.603 -2.036 -14.180 1.00 91.38 116 PRO A C 1
ATOM 826 O O . PRO A 1 116 ? 24.456 -2.042 -12.953 1.00 91.38 116 PRO A O 1
ATOM 829 N N . LEU A 1 117 ? 23.814 -1.358 -15.007 1.00 93.19 117 LEU A N 1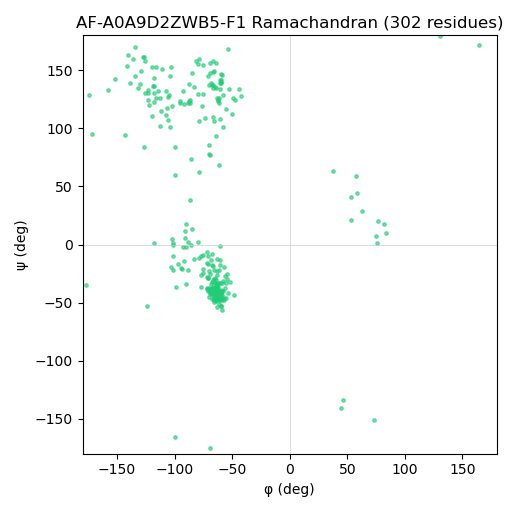
ATOM 830 C CA . LEU A 1 117 ? 22.745 -0.463 -14.584 1.00 93.19 117 LEU A CA 1
ATOM 831 C C . LEU A 1 117 ? 21.406 -0.986 -15.101 1.00 93.19 117 LEU A C 1
ATOM 833 O O . LEU A 1 117 ? 21.288 -1.414 -16.246 1.00 93.19 117 LEU A O 1
ATOM 837 N N . THR A 1 118 ? 20.381 -0.961 -14.262 1.00 94.06 118 THR A N 1
ATOM 838 C CA . THR A 1 118 ? 18.991 -1.173 -14.674 1.00 94.06 118 THR A CA 1
ATOM 839 C C . THR A 1 118 ? 18.159 0.001 -14.196 1.00 94.06 118 THR A C 1
ATOM 841 O O . THR A 1 118 ? 18.234 0.365 -13.027 1.00 94.06 118 THR A O 1
ATOM 844 N N . VAL A 1 119 ? 17.368 0.579 -15.084 1.00 95.06 119 VAL A N 1
ATOM 845 C CA . VAL A 1 119 ? 16.394 1.620 -14.770 1.00 95.06 119 VAL A CA 1
ATOM 846 C C . VAL A 1 119 ? 15.010 0.989 -14.816 1.00 95.06 119 VAL A C 1
ATOM 848 O O . VAL A 1 119 ? 14.676 0.326 -15.797 1.00 95.06 119 VAL A O 1
ATOM 851 N N . LEU A 1 120 ? 14.240 1.162 -13.745 1.00 94.56 120 LEU A N 1
ATOM 852 C CA . LEU A 1 120 ? 12.813 0.863 -13.668 1.00 94.56 120 LEU A CA 1
ATOM 853 C C . LEU A 1 120 ? 12.081 2.201 -13.683 1.00 94.56 120 LEU A C 1
ATOM 855 O O . LEU A 1 120 ? 12.162 2.937 -12.710 1.00 94.56 120 LEU A O 1
ATOM 859 N N . GLY A 1 121 ? 11.427 2.537 -14.786 1.00 92.88 121 GLY A N 1
ATOM 860 C CA . GLY A 1 121 ? 10.827 3.850 -15.004 1.00 92.88 121 GLY A CA 1
ATOM 861 C C . GLY A 1 121 ? 9.448 4.043 -14.396 1.00 92.88 121 GLY A C 1
ATOM 862 O O . GLY A 1 121 ? 8.996 5.172 -14.291 1.00 92.88 121 GLY A O 1
ATOM 863 N N . ASN A 1 122 ? 8.798 2.972 -13.944 1.00 93.88 122 ASN A N 1
ATOM 864 C CA . ASN A 1 122 ? 7.532 3.074 -13.237 1.00 93.88 122 ASN A CA 1
ATOM 865 C C . ASN A 1 122 ? 7.738 2.762 -11.741 1.00 93.88 122 ASN A C 1
ATOM 867 O O . ASN A 1 122 ? 8.020 1.607 -11.390 1.00 93.88 122 ASN A O 1
ATOM 871 N N . PRO A 1 123 ? 7.596 3.756 -10.841 1.00 92.25 123 PRO A N 1
ATOM 872 C CA . PRO A 1 123 ? 7.732 3.531 -9.408 1.00 92.25 123 PRO A CA 1
ATOM 873 C C . PRO A 1 123 ? 6.561 2.720 -8.834 1.00 92.25 123 PRO A C 1
ATOM 875 O O . PRO A 1 123 ? 6.743 2.048 -7.819 1.00 92.25 123 PRO A O 1
ATOM 878 N N . ALA A 1 124 ? 5.386 2.708 -9.479 1.00 92.50 124 ALA A N 1
ATOM 879 C CA . ALA A 1 124 ? 4.212 1.979 -8.996 1.00 92.50 124 ALA A CA 1
ATOM 880 C C . ALA A 1 124 ? 4.486 0.474 -8.857 1.00 92.50 124 ALA A C 1
ATOM 882 O O . ALA A 1 124 ? 4.029 -0.138 -7.891 1.00 92.50 124 ALA A O 1
ATOM 883 N N . TRP A 1 125 ? 5.326 -0.105 -9.726 1.00 94.25 125 TRP A N 1
ATOM 884 C CA . TRP A 1 125 ? 5.688 -1.529 -9.694 1.00 94.25 125 TRP A CA 1
ATOM 885 C C . TRP A 1 125 ? 6.271 -2.003 -8.358 1.00 94.25 125 TRP A C 1
ATOM 887 O O . TRP A 1 125 ? 6.177 -3.187 -8.040 1.00 94.25 125 TRP A O 1
ATOM 897 N N . VAL A 1 126 ? 6.897 -1.107 -7.586 1.00 92.69 126 VAL A N 1
ATOM 898 C CA . VAL A 1 126 ? 7.512 -1.433 -6.288 1.00 92.69 126 VAL A CA 1
ATOM 899 C C . VAL A 1 126 ? 6.656 -1.016 -5.086 1.00 92.69 126 VAL A C 1
ATOM 901 O O . VAL A 1 126 ? 7.069 -1.226 -3.945 1.00 92.69 126 VAL A O 1
ATOM 904 N N . THR A 1 127 ? 5.482 -0.420 -5.313 1.00 91.50 127 THR A N 1
ATOM 905 C CA . THR A 1 127 ? 4.579 0.034 -4.244 1.00 91.50 127 THR A CA 1
ATOM 906 C C . THR A 1 127 ? 3.677 -1.092 -3.756 1.00 91.50 127 THR A C 1
ATOM 908 O O . THR A 1 127 ? 3.247 -1.930 -4.538 1.00 91.50 127 THR A O 1
ATOM 911 N N . ASN A 1 128 ? 3.319 -1.086 -2.469 1.00 92.38 128 ASN A N 1
ATOM 912 C CA . ASN A 1 128 ? 2.393 -2.084 -1.914 1.00 92.38 128 ASN A CA 1
ATOM 913 C C . ASN A 1 128 ? 0.997 -2.050 -2.555 1.00 92.38 128 ASN A C 1
ATOM 915 O O . ASN A 1 128 ? 0.276 -3.031 -2.442 1.00 92.38 128 ASN A O 1
ATOM 919 N N . GLU A 1 129 ? 0.614 -0.925 -3.157 1.00 92.94 129 GLU A N 1
ATOM 920 C CA . GLU A 1 129 ? -0.699 -0.737 -3.776 1.00 92.94 129 GLU A CA 1
ATOM 921 C C . GLU A 1 129 ? -0.816 -1.433 -5.134 1.00 92.94 129 GLU A C 1
ATOM 923 O O . GLU A 1 129 ? -1.871 -1.977 -5.421 1.00 92.94 129 GLU A O 1
ATOM 928 N N . HIS A 1 130 ? 0.257 -1.452 -5.935 1.00 94.38 130 HIS A N 1
ATOM 929 C CA . HIS A 1 130 ? 0.212 -1.948 -7.319 1.00 94.38 130 HIS A CA 1
ATOM 930 C C . HIS A 1 130 ? 1.112 -3.173 -7.560 1.00 94.38 130 HIS A C 1
ATOM 932 O O . HIS A 1 130 ? 1.239 -3.652 -8.688 1.00 94.38 130 HIS A O 1
ATOM 938 N N . ILE A 1 131 ? 1.801 -3.686 -6.533 1.00 94.88 131 ILE A N 1
ATOM 939 C CA . ILE A 1 131 ? 2.731 -4.816 -6.692 1.00 94.88 131 ILE A CA 1
ATOM 940 C C . ILE A 1 131 ? 2.022 -6.113 -7.104 1.00 94.88 131 ILE A C 1
ATOM 942 O O . ILE A 1 131 ? 2.631 -6.954 -7.762 1.00 94.88 131 ILE A O 1
ATOM 946 N N . ASP A 1 132 ? 0.758 -6.289 -6.726 1.00 94.94 132 ASP A N 1
ATOM 947 C CA . ASP A 1 132 ? -0.067 -7.456 -7.045 1.00 94.94 132 ASP A CA 1
ATOM 948 C C . ASP A 1 132 ? -0.828 -7.334 -8.376 1.00 94.94 132 ASP A C 1
ATOM 950 O O . ASP A 1 132 ? -1.531 -8.268 -8.766 1.00 94.94 132 ASP A O 1
ATOM 954 N N . GLU A 1 133 ? -0.640 -6.232 -9.103 1.00 95.62 133 GLU A N 1
ATOM 955 C CA . GLU A 1 133 ? -1.206 -6.023 -10.432 1.00 95.62 133 GLU A CA 1
ATOM 956 C C . GLU A 1 133 ? -0.300 -6.584 -11.536 1.00 95.62 133 GLU A C 1
ATOM 958 O O . GLU A 1 133 ? 0.924 -6.406 -11.529 1.00 95.62 133 GLU A O 1
ATOM 963 N N . GLU A 1 134 ? -0.918 -7.230 -12.529 1.00 95.56 134 GLU A N 1
ATOM 964 C CA . GLU A 1 134 ? -0.247 -7.771 -13.717 1.00 95.56 134 GLU A CA 1
ATOM 965 C C . GLU A 1 134 ? 1.045 -8.552 -13.369 1.00 95.56 134 GLU A C 1
ATOM 967 O O . GLU A 1 134 ? 1.067 -9.404 -12.477 1.00 95.56 134 GLU A O 1
ATOM 972 N N . GLY A 1 135 ? 2.136 -8.291 -14.091 1.00 95.25 135 GLY A N 1
ATOM 973 C CA . GLY A 1 135 ? 3.460 -8.869 -13.888 1.00 95.25 135 GLY A CA 1
ATOM 974 C C . GLY A 1 135 ? 4.381 -8.085 -12.948 1.00 95.25 135 GLY A C 1
ATOM 975 O O . GLY A 1 135 ? 5.583 -8.385 -12.911 1.00 95.25 135 GLY A O 1
ATOM 976 N N . ASN A 1 136 ? 3.876 -7.094 -12.205 1.00 95.88 136 ASN A N 1
ATOM 977 C CA . ASN A 1 136 ? 4.696 -6.147 -11.437 1.00 95.88 136 ASN A CA 1
ATOM 978 C C . ASN A 1 136 ? 5.561 -6.858 -10.385 1.00 95.88 136 ASN A C 1
ATOM 980 O O . ASN A 1 136 ? 6.794 -6.749 -10.408 1.00 95.88 136 ASN A O 1
ATOM 984 N N . ALA A 1 137 ? 4.947 -7.685 -9.530 1.00 95.19 137 ALA A N 1
ATOM 985 C CA . ALA A 1 137 ? 5.668 -8.503 -8.554 1.00 95.19 137 ALA A CA 1
ATOM 986 C C . ALA A 1 137 ? 6.726 -9.390 -9.217 1.00 95.19 137 ALA A C 1
ATOM 988 O O . ALA A 1 137 ? 7.861 -9.462 -8.747 1.00 95.19 137 ALA A O 1
ATOM 989 N N . SER A 1 138 ? 6.387 -10.069 -10.315 1.00 95.31 138 SER A N 1
ATOM 990 C CA . SER A 1 138 ? 7.330 -10.958 -10.996 1.00 95.31 138 SER A CA 1
ATOM 991 C C . SER A 1 138 ? 8.521 -10.213 -11.587 1.00 95.31 138 SER A C 1
ATOM 993 O O . SER A 1 138 ? 9.637 -10.731 -11.508 1.00 95.31 138 SER A O 1
ATOM 995 N N . LEU A 1 139 ? 8.325 -9.003 -12.117 1.00 94.69 139 LEU A N 1
ATOM 996 C CA . LEU A 1 139 ? 9.405 -8.149 -12.606 1.00 94.69 139 LEU A CA 1
ATOM 997 C C . LEU A 1 139 ? 10.349 -7.762 -11.461 1.00 94.69 139 LEU A C 1
ATOM 999 O O . LEU A 1 139 ? 11.555 -8.011 -11.537 1.00 94.69 139 LEU A O 1
ATOM 1003 N N . VAL A 1 140 ? 9.796 -7.208 -10.379 1.00 93.38 140 VAL A N 1
ATOM 1004 C CA . VAL A 1 140 ? 10.571 -6.726 -9.227 1.00 93.38 140 VAL A CA 1
ATOM 1005 C C . VAL A 1 140 ? 11.288 -7.878 -8.527 1.00 93.38 140 VAL A C 1
ATOM 1007 O O . VAL A 1 140 ? 12.493 -7.804 -8.290 1.00 93.38 140 VAL A O 1
ATOM 1010 N N . LEU A 1 141 ? 10.596 -8.984 -8.250 1.00 92.81 141 LEU A N 1
ATOM 1011 C CA . LEU A 1 141 ? 11.188 -10.151 -7.595 1.00 92.81 141 LEU A CA 1
ATOM 1012 C C . LEU A 1 141 ? 12.285 -10.788 -8.450 1.00 92.81 141 LEU A C 1
ATOM 1014 O O . LEU A 1 141 ? 13.334 -11.130 -7.909 1.00 92.81 141 LEU A O 1
ATOM 1018 N N . SER A 1 142 ? 12.099 -10.881 -9.770 1.00 91.50 142 SER A N 1
ATOM 1019 C CA . SER A 1 142 ? 13.138 -11.370 -10.690 1.00 91.50 142 SER A CA 1
ATOM 1020 C C . SER A 1 142 ? 14.338 -10.423 -10.759 1.00 91.50 142 SER A C 1
ATOM 1022 O O . SER A 1 142 ? 15.479 -10.855 -10.955 1.00 91.50 142 SER A O 1
ATOM 1024 N N . GLN A 1 143 ? 14.114 -9.119 -10.571 1.00 90.50 143 GLN A N 1
ATOM 1025 C CA . GLN A 1 143 ? 15.199 -8.155 -10.458 1.00 90.50 143 GLN A CA 1
ATOM 1026 C C . GLN A 1 143 ? 15.970 -8.340 -9.147 1.00 90.50 143 GLN A C 1
ATOM 1028 O O . GLN A 1 143 ? 17.202 -8.335 -9.155 1.00 90.50 143 GLN A O 1
ATOM 1033 N N . LEU A 1 144 ? 15.285 -8.563 -8.027 1.00 89.44 144 LEU A N 1
ATOM 1034 C CA . LEU A 1 144 ? 15.908 -8.759 -6.716 1.00 89.44 144 LEU A CA 1
ATOM 1035 C C . LEU A 1 144 ? 16.620 -10.116 -6.596 1.00 89.44 144 LEU A C 1
ATOM 1037 O O . LEU A 1 144 ? 17.715 -10.183 -6.039 1.00 89.44 144 LEU A O 1
ATOM 1041 N N . SER A 1 145 ? 16.059 -11.178 -7.180 1.00 89.56 145 SER A N 1
ATOM 1042 C CA . SER A 1 145 ? 16.540 -12.557 -7.025 1.00 89.56 145 SER A CA 1
ATOM 1043 C C . SER A 1 145 ? 17.863 -12.862 -7.730 1.00 89.56 145 SER A C 1
ATOM 1045 O O . SER A 1 145 ? 18.437 -13.927 -7.516 1.00 89.56 145 SER A O 1
ATOM 1047 N N . GLN A 1 146 ? 18.371 -11.959 -8.572 1.00 85.38 146 GLN A N 1
ATOM 1048 C CA . GLN A 1 146 ? 19.660 -12.143 -9.252 1.00 85.38 146 GLN A CA 1
ATOM 1049 C C . GLN A 1 146 ? 20.859 -12.135 -8.289 1.00 85.38 146 GLN A C 1
ATOM 1051 O O . GLN A 1 146 ? 21.939 -12.590 -8.659 1.00 85.38 146 GLN A O 1
ATOM 1056 N N . THR A 1 147 ? 20.704 -11.607 -7.071 1.00 85.25 147 THR A N 1
ATOM 1057 C CA . THR A 1 147 ? 21.789 -11.480 -6.087 1.00 85.25 147 THR A CA 1
ATOM 1058 C C . THR A 1 147 ? 21.346 -11.940 -4.704 1.00 85.25 147 THR A C 1
ATOM 1060 O O . THR A 1 147 ? 20.217 -11.693 -4.301 1.00 85.25 147 THR A O 1
ATOM 1063 N N . GLN A 1 148 ? 22.256 -12.555 -3.940 1.00 85.25 148 GLN A N 1
ATOM 1064 C CA . GLN A 1 148 ? 21.961 -13.004 -2.570 1.00 85.25 148 GLN A CA 1
ATOM 1065 C C . GLN A 1 148 ? 21.828 -11.855 -1.563 1.00 85.25 148 GLN A C 1
ATOM 1067 O O . GLN A 1 148 ? 21.120 -11.993 -0.573 1.00 85.25 148 GLN A O 1
ATOM 1072 N N . ASN A 1 149 ? 22.513 -10.736 -1.809 1.00 88.19 149 ASN A N 1
ATOM 1073 C CA . ASN A 1 149 ? 22.491 -9.563 -0.944 1.00 88.19 149 ASN A CA 1
ATOM 1074 C C . ASN A 1 149 ? 21.915 -8.381 -1.719 1.00 88.19 149 ASN A C 1
ATOM 1076 O O . ASN A 1 149 ? 22.364 -8.094 -2.830 1.00 88.19 149 ASN A O 1
ATOM 1080 N N . VAL A 1 150 ? 20.945 -7.697 -1.120 1.00 89.12 150 VAL A N 1
ATOM 1081 C CA . VAL A 1 150 ? 20.325 -6.491 -1.669 1.00 89.12 150 VAL A CA 1
ATOM 1082 C C . VAL A 1 150 ? 20.483 -5.378 -0.644 1.00 89.12 150 VAL A C 1
ATOM 1084 O O . VAL A 1 150 ? 20.168 -5.559 0.529 1.00 89.12 150 VAL A O 1
ATOM 1087 N N . VAL A 1 151 ? 20.974 -4.227 -1.096 1.00 89.44 151 VAL A N 1
ATOM 1088 C CA . VAL A 1 151 ? 21.017 -2.999 -0.301 1.00 89.44 151 VAL A CA 1
ATOM 1089 C C . VAL A 1 151 ? 20.038 -2.026 -0.935 1.00 89.44 151 VAL A C 1
ATOM 1091 O O . VAL A 1 151 ? 20.228 -1.620 -2.079 1.00 89.44 151 VAL A O 1
ATOM 1094 N N . VAL A 1 152 ? 18.986 -1.679 -0.199 1.00 88.25 152 VAL A N 1
ATOM 1095 C CA . VAL A 1 152 ? 18.002 -0.684 -0.632 1.00 88.25 152 VAL A CA 1
ATOM 1096 C C . VAL A 1 152 ? 18.445 0.672 -0.104 1.00 88.25 152 VAL A C 1
ATOM 1098 O O . VAL A 1 152 ? 18.612 0.847 1.103 1.00 88.25 152 VAL A O 1
ATOM 1101 N N . TYR A 1 153 ? 18.660 1.619 -1.012 1.00 83.94 153 TYR A N 1
ATOM 1102 C CA . TYR A 1 153 ? 18.969 2.998 -0.667 1.00 83.94 153 TYR A CA 1
ATOM 1103 C C . TYR A 1 153 ? 17.748 3.861 -0.958 1.00 83.94 153 TYR A C 1
ATOM 1105 O O . TYR A 1 153 ? 17.318 3.953 -2.103 1.00 83.94 153 TYR A O 1
ATOM 1113 N N . HIS A 1 154 ? 17.198 4.478 0.083 1.00 80.88 154 HIS A N 1
ATOM 1114 C CA . HIS A 1 154 ? 16.131 5.458 -0.043 1.00 80.88 154 HIS A CA 1
ATOM 1115 C C . HIS A 1 154 ? 16.744 6.850 0.155 1.00 80.88 154 HIS A C 1
ATOM 1117 O O . HIS A 1 154 ? 17.039 7.212 1.300 1.00 80.88 154 HIS A O 1
ATOM 1123 N N . PRO A 1 155 ? 17.008 7.614 -0.921 1.00 67.44 155 PRO A N 1
ATOM 1124 C CA . PRO A 1 155 ? 17.550 8.956 -0.791 1.00 67.44 155 PRO A CA 1
ATOM 1125 C C . PRO A 1 155 ? 16.510 9.848 -0.109 1.00 67.44 155 PRO A C 1
ATOM 1127 O O . PRO A 1 155 ? 15.504 10.224 -0.700 1.00 67.44 155 PRO A O 1
ATOM 1130 N N . THR A 1 156 ? 16.737 10.195 1.154 1.00 60.38 156 THR A N 1
ATOM 1131 C CA . THR A 1 156 ? 16.021 11.304 1.781 1.00 60.38 156 THR A CA 1
ATOM 1132 C C . THR A 1 156 ? 16.690 12.586 1.304 1.00 60.38 156 THR A C 1
ATOM 1134 O O . THR A 1 156 ? 17.816 12.876 1.714 1.00 60.38 156 THR A O 1
ATOM 1137 N N . PHE A 1 157 ? 16.036 13.326 0.408 1.00 55.25 157 PHE A N 1
ATOM 1138 C CA . PHE A 1 157 ? 16.459 14.675 0.037 1.00 55.25 157 PHE A CA 1
ATOM 1139 C C . PHE A 1 157 ? 16.194 15.620 1.217 1.00 55.25 157 PHE A C 1
ATOM 1141 O O . PHE A 1 157 ? 15.203 16.337 1.272 1.00 55.25 157 PHE A O 1
ATOM 1148 N N . ASP A 1 158 ? 17.074 15.571 2.210 1.00 51.91 158 ASP A N 1
ATOM 1149 C CA . ASP A 1 158 ? 17.242 16.633 3.195 1.00 51.91 158 ASP A CA 1
ATOM 1150 C C . ASP A 1 158 ? 17.801 17.853 2.448 1.00 51.91 158 ASP A C 1
ATOM 1152 O O . ASP A 1 158 ? 18.931 17.832 1.955 1.00 51.91 158 ASP A O 1
ATOM 1156 N N . GLY A 1 159 ? 16.972 18.888 2.302 1.00 50.94 159 GLY A N 1
ATOM 1157 C CA . GLY A 1 159 ? 17.410 20.178 1.776 1.00 50.94 159 GLY A CA 1
ATOM 1158 C C . GLY A 1 159 ? 16.333 21.259 1.751 1.00 50.94 159 GLY A C 1
ATOM 1159 O O . GLY A 1 159 ? 16.639 22.420 2.005 1.00 50.94 159 GLY A O 1
ATOM 1160 N N . SER A 1 160 ? 15.073 20.908 1.502 1.00 49.91 160 SER A N 1
ATOM 1161 C CA . SER A 1 160 ? 13.952 21.851 1.570 1.00 49.91 160 SER A CA 1
ATOM 1162 C C . SER A 1 160 ? 12.641 21.096 1.423 1.00 49.91 160 SER A C 1
ATOM 1164 O O . SER A 1 160 ? 12.231 20.782 0.315 1.00 49.91 160 SER A O 1
ATOM 1166 N N . ASP A 1 161 ? 12.033 20.744 2.543 1.00 44.75 161 ASP A N 1
ATOM 1167 C CA . ASP A 1 161 ? 10.647 21.102 2.813 1.00 44.75 161 ASP A CA 1
ATOM 1168 C C . ASP A 1 161 ? 10.335 20.654 4.230 1.00 44.75 161 ASP A C 1
ATOM 1170 O O . ASP A 1 161 ? 10.583 19.517 4.635 1.00 44.75 161 ASP A O 1
ATOM 1174 N N . GLU A 1 162 ? 9.802 21.591 5.000 1.00 50.16 162 GLU A N 1
ATOM 1175 C CA . GLU A 1 162 ? 9.081 21.330 6.230 1.00 50.16 162 GLU A CA 1
ATOM 1176 C C . GLU A 1 162 ? 7.840 20.480 5.904 1.00 50.16 162 GLU A C 1
ATOM 1178 O O . GLU A 1 162 ? 6.704 20.942 6.014 1.00 50.16 162 GLU A O 1
ATOM 1183 N N . GLN A 1 163 ? 8.021 19.215 5.507 1.00 51.94 163 GLN A N 1
ATOM 1184 C CA . GLN A 1 163 ? 6.985 18.221 5.724 1.00 51.94 163 GLN A CA 1
ATOM 1185 C C . GLN A 1 163 ? 6.872 18.112 7.233 1.00 51.94 163 GLN A C 1
ATOM 1187 O O . GLN A 1 163 ? 7.655 17.435 7.904 1.00 51.94 163 GLN A O 1
ATOM 1192 N N . SER A 1 164 ? 5.933 18.899 7.764 1.00 60.53 164 SER A N 1
ATOM 1193 C CA . SER A 1 164 ? 5.472 18.771 9.133 1.00 60.53 164 SER A CA 1
ATOM 1194 C C . SER A 1 164 ? 5.328 17.275 9.395 1.00 60.53 164 SER A C 1
ATOM 1196 O O . SER A 1 164 ? 4.717 16.598 8.562 1.00 60.53 164 SER A O 1
ATOM 1198 N N . PRO A 1 165 ? 5.936 16.746 10.474 1.00 61.59 165 PRO A N 1
ATOM 1199 C CA . PRO A 1 165 ? 5.835 15.333 10.798 1.00 61.59 165 PRO A CA 1
ATOM 1200 C C . PRO A 1 165 ? 4.380 14.895 10.626 1.00 61.59 165 PRO A C 1
ATOM 1202 O O . PRO A 1 165 ? 3.511 15.654 11.078 1.00 61.59 165 PRO A O 1
ATOM 1205 N N . PRO A 1 166 ? 4.110 13.749 9.966 1.00 62.84 166 PRO A N 1
ATOM 1206 C CA . PRO A 1 166 ? 2.747 13.306 9.717 1.00 62.84 166 PRO A CA 1
ATOM 1207 C C . PRO A 1 166 ? 1.965 13.418 11.018 1.00 62.84 166 PRO A C 1
ATOM 1209 O O . PRO A 1 166 ? 2.394 12.950 12.082 1.00 62.84 166 PRO A O 1
ATOM 1212 N N . THR A 1 167 ? 0.868 14.157 10.949 1.00 71.50 167 THR A N 1
ATOM 1213 C CA . THR A 1 167 ? 0.030 14.391 12.109 1.00 71.50 167 THR A CA 1
ATOM 1214 C C . THR A 1 167 ? -0.648 13.079 12.472 1.00 71.50 167 THR A C 1
ATOM 1216 O O . THR A 1 167 ? -0.824 12.186 11.647 1.00 71.50 167 THR A O 1
ATOM 1219 N N . THR A 1 168 ? -1.063 12.923 13.726 1.00 74.12 168 THR A N 1
ATOM 1220 C CA . THR A 1 168 ? -1.753 11.701 14.168 1.00 74.12 168 THR A CA 1
ATOM 1221 C C . THR A 1 168 ? -3.023 11.394 13.367 1.00 74.12 168 THR A C 1
ATOM 1223 O O . THR A 1 168 ? -3.469 10.251 13.372 1.00 74.12 168 THR A O 1
ATOM 1226 N N . ILE A 1 169 ? -3.582 12.388 12.672 1.00 77.50 169 ILE A N 1
ATOM 1227 C CA . ILE A 1 169 ? -4.723 12.256 11.765 1.00 77.50 169 ILE A CA 1
ATOM 1228 C C . ILE A 1 169 ? -4.369 11.519 10.467 1.00 77.50 169 ILE A C 1
ATOM 1230 O O . ILE A 1 169 ? -5.227 10.813 9.952 1.00 77.50 169 ILE A O 1
ATOM 1234 N N . ASP A 1 170 ? -3.123 11.584 9.994 1.00 77.88 170 ASP A N 1
ATOM 1235 C CA . ASP A 1 170 ? -2.699 10.948 8.735 1.00 77.88 170 ASP A CA 1
ATOM 1236 C C . ASP A 1 170 ? -2.646 9.413 8.842 1.00 77.88 170 ASP A C 1
ATOM 1238 O O . ASP A 1 170 ? -2.655 8.700 7.843 1.00 77.88 170 ASP A O 1
ATOM 1242 N N . PHE A 1 171 ? -2.633 8.886 10.070 1.00 82.25 171 PHE A N 1
ATOM 1243 C CA . PHE A 1 171 ? -2.707 7.448 10.352 1.00 82.25 171 PHE A CA 1
ATOM 1244 C C . PHE A 1 171 ? -4.135 6.947 10.589 1.00 82.25 171 PHE A C 1
ATOM 1246 O O . PHE A 1 171 ? -4.341 5.759 10.849 1.00 82.25 171 PHE A O 1
ATOM 1253 N N . VAL A 1 172 ? -5.125 7.838 10.566 1.00 84.00 172 VAL A N 1
ATOM 1254 C CA . VAL A 1 172 ? -6.521 7.479 10.785 1.00 84.00 172 VAL A CA 1
ATOM 1255 C C . VAL A 1 172 ? -7.129 7.056 9.445 1.00 84.00 172 VAL A C 1
ATOM 1257 O O . VAL A 1 172 ? -7.139 7.855 8.516 1.00 84.00 172 VAL A O 1
ATOM 1260 N N . PRO A 1 173 ? -7.671 5.830 9.320 1.00 81.75 173 PRO A N 1
ATOM 1261 C CA . PRO A 1 173 ? -8.300 5.385 8.080 1.00 81.75 173 PRO A CA 1
ATOM 1262 C C . PRO A 1 173 ? -9.487 6.266 7.671 1.00 81.75 173 PRO A C 1
ATOM 1264 O O . PRO A 1 173 ? -10.275 6.667 8.529 1.00 81.75 173 PRO A O 1
ATOM 1267 N N . ASP A 1 174 ? -9.711 6.450 6.370 1.00 82.12 174 ASP A N 1
ATOM 1268 C CA . ASP A 1 174 ? -10.782 7.316 5.845 1.00 82.12 174 ASP A CA 1
ATOM 1269 C C . ASP A 1 174 ? -12.188 6.957 6.361 1.00 82.12 174 ASP A C 1
ATOM 1271 O O . ASP A 1 174 ? -13.032 7.826 6.603 1.00 82.12 174 ASP A O 1
ATOM 1275 N N . TRP A 1 175 ? -12.448 5.669 6.611 1.00 85.06 175 TRP A N 1
ATOM 1276 C CA . TRP A 1 175 ? -13.729 5.197 7.150 1.00 85.06 175 TRP A CA 1
ATOM 1277 C C . TRP A 1 175 ? -14.000 5.682 8.582 1.00 85.06 175 TRP A C 1
ATOM 1279 O O . TRP A 1 175 ? -15.155 5.729 9.012 1.00 85.06 175 TRP A O 1
ATOM 1289 N N . PHE A 1 176 ? -12.965 6.060 9.335 1.00 89.69 176 PHE A N 1
ATOM 1290 C CA . PHE A 1 176 ? -13.108 6.529 10.710 1.00 89.69 176 PHE A CA 1
ATOM 1291 C C . PHE A 1 176 ? -13.886 7.845 10.772 1.00 89.69 176 PHE A C 1
ATOM 1293 O O . PHE A 1 176 ? -14.750 8.000 11.635 1.00 89.69 176 PHE A O 1
ATOM 1300 N N . LEU A 1 177 ? -13.653 8.765 9.826 1.00 87.12 177 LEU A N 1
ATOM 1301 C CA . LEU A 1 177 ? -14.417 10.013 9.717 1.00 87.12 177 LEU A CA 1
ATOM 1302 C C . LEU A 1 177 ? -15.906 9.732 9.483 1.00 87.12 177 LEU A C 1
ATOM 1304 O O . LEU A 1 177 ? -16.760 10.356 10.118 1.00 87.12 177 LEU A O 1
ATOM 1308 N N . ALA A 1 178 ? -16.224 8.742 8.643 1.00 89.00 178 ALA A N 1
ATOM 1309 C CA . ALA A 1 178 ? -17.599 8.289 8.442 1.00 89.00 178 ALA A CA 1
ATOM 1310 C C . ALA A 1 178 ? -18.207 7.703 9.733 1.00 89.00 178 ALA A C 1
ATOM 1312 O O . ALA A 1 178 ? -19.372 7.962 10.043 1.00 89.00 178 ALA A O 1
ATOM 1313 N N . GLY A 1 179 ? -17.413 6.977 10.528 1.00 91.75 179 GLY A N 1
ATOM 1314 C CA . GLY A 1 179 ? -17.812 6.479 11.847 1.00 91.75 179 GLY A CA 1
ATOM 1315 C C . GLY A 1 179 ? -18.102 7.596 12.857 1.00 91.75 179 GLY A C 1
ATOM 1316 O O . GLY A 1 179 ? -19.130 7.564 13.534 1.00 91.75 179 GLY A O 1
ATOM 1317 N N . VAL A 1 180 ? -17.248 8.622 12.921 1.00 92.00 180 VAL A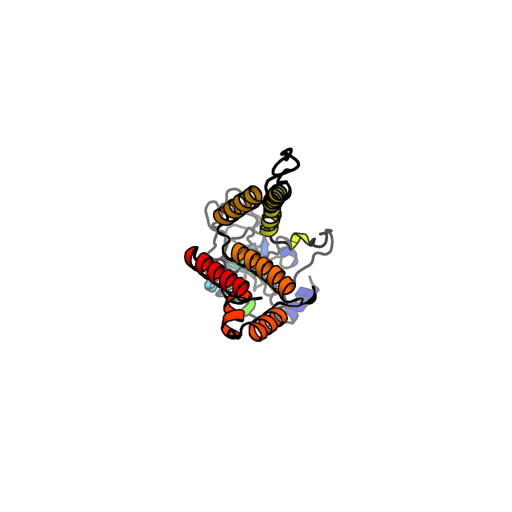 N 1
ATOM 1318 C CA . VAL A 1 180 ? -17.453 9.804 13.778 1.00 92.00 180 VAL A CA 1
ATOM 1319 C C . VAL A 1 180 ? -18.718 10.561 13.370 1.00 92.00 180 VAL A C 1
ATOM 1321 O O . VAL A 1 180 ? -19.499 10.960 14.234 1.00 92.00 180 VAL A O 1
ATOM 1324 N 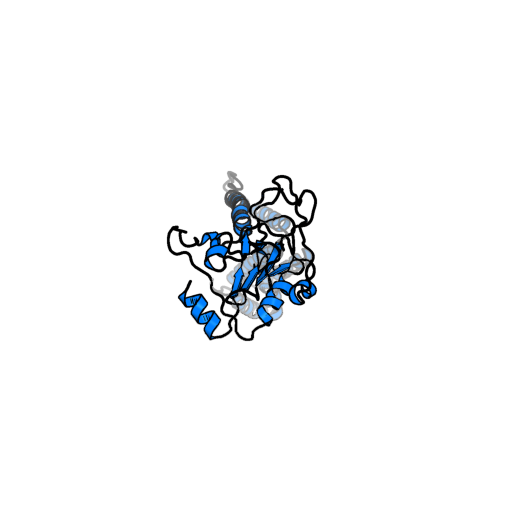N . LEU A 1 181 ? -18.976 10.702 12.067 1.00 94.19 181 LEU A N 1
ATOM 1325 C CA . LEU A 1 181 ? -20.197 11.331 11.559 1.00 94.19 181 LEU A CA 1
ATOM 1326 C C . LEU A 1 181 ? -21.464 10.578 12.009 1.00 94.19 181 LEU A C 1
ATOM 1328 O O . LEU A 1 181 ? -22.485 11.199 12.310 1.00 94.19 181 LEU A O 1
ATOM 1332 N N . TRP A 1 182 ? -21.385 9.251 12.141 1.00 96.00 182 TRP A N 1
ATOM 1333 C CA . TRP A 1 182 ? -22.474 8.400 12.633 1.00 96.00 182 TRP A CA 1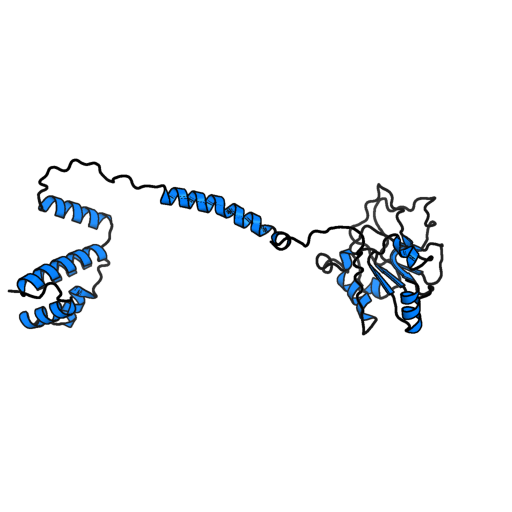
ATOM 1334 C C . TRP A 1 182 ? -22.809 8.610 14.117 1.00 96.00 182 TRP A C 1
ATOM 1336 O O . TRP A 1 182 ? -23.908 8.274 14.562 1.00 96.00 182 TRP A O 1
ATOM 1346 N N . LEU A 1 183 ? -21.915 9.225 14.897 1.00 96.12 183 LEU A N 1
ATOM 1347 C CA . LEU A 1 183 ? -22.218 9.586 16.283 1.00 96.12 183 LEU A CA 1
ATOM 1348 C C . LEU A 1 183 ? -23.256 10.711 16.372 1.00 96.12 183 LEU A C 1
ATOM 1350 O O . LEU A 1 183 ? -23.995 10.764 17.353 1.00 96.12 183 LEU A O 1
ATOM 1354 N N . ILE A 1 184 ? -23.378 11.566 15.352 1.00 96.81 184 ILE A N 1
ATOM 1355 C CA . ILE A 1 184 ? -24.349 12.670 15.331 1.00 96.81 184 ILE A CA 1
ATOM 1356 C C . ILE A 1 184 ? -25.797 12.165 15.474 1.00 96.81 184 ILE A C 1
ATOM 1358 O O . ILE A 1 184 ? -26.471 12.585 16.420 1.00 96.81 184 ILE A O 1
ATOM 1362 N N . PRO A 1 185 ? -26.312 11.260 14.613 1.00 96.56 185 PRO A N 1
ATOM 1363 C CA . PRO A 1 185 ? -27.669 10.742 14.772 1.00 96.56 185 PRO A CA 1
ATOM 1364 C C . PRO A 1 185 ? -27.845 9.953 16.076 1.00 96.56 185 PRO A C 1
ATOM 1366 O O . PRO A 1 185 ? -28.887 10.086 16.714 1.00 96.56 185 PRO A O 1
ATOM 1369 N N . CYS A 1 186 ? -26.837 9.200 16.529 1.00 96.81 186 CYS A N 1
ATOM 1370 C CA . CYS A 1 186 ? -26.886 8.495 17.815 1.00 96.81 186 CYS A CA 1
ATOM 1371 C C . CYS A 1 186 ? -27.078 9.458 18.994 1.00 96.81 186 CYS A C 1
ATOM 1373 O O . CYS A 1 186 ? -27.935 9.230 19.848 1.00 96.81 186 CYS A O 1
ATOM 1375 N N . VAL A 1 187 ? -26.321 10.558 19.023 1.00 96.81 187 VAL A N 1
ATOM 1376 C CA . VAL A 1 187 ? -26.447 11.601 20.048 1.00 96.81 187 VAL A CA 1
ATOM 1377 C C . VAL A 1 187 ? -27.804 12.293 19.954 1.00 96.81 187 VAL A C 1
ATOM 1379 O O . VAL A 1 187 ? -28.429 12.523 20.984 1.00 96.81 187 VAL A O 1
ATOM 1382 N N . LEU A 1 188 ? -28.314 12.573 18.751 1.00 96.25 188 LEU A N 1
ATOM 1383 C CA . LEU A 1 188 ? -29.653 13.146 18.577 1.00 96.25 188 LEU A CA 1
ATOM 1384 C C . LEU A 1 188 ? -30.750 12.221 19.116 1.00 96.25 188 LEU A C 1
ATOM 1386 O O . LEU A 1 188 ? -31.632 12.678 19.841 1.00 96.25 188 LEU A O 1
ATOM 1390 N N . VAL A 1 189 ? -30.683 10.921 18.819 1.00 95.94 189 VAL A N 1
ATOM 1391 C CA . VAL A 1 189 ? -31.615 9.923 19.367 1.00 95.94 189 VAL A CA 1
ATOM 1392 C C . VAL A 1 189 ? -31.505 9.869 20.888 1.00 95.94 189 VAL A C 1
ATOM 1394 O O . VAL A 1 189 ? -32.524 9.897 21.575 1.00 95.94 189 VAL A O 1
ATOM 1397 N N . LEU A 1 190 ? -30.286 9.852 21.427 1.00 94.62 190 LEU A N 1
ATOM 1398 C CA . LEU A 1 190 ? -30.054 9.848 22.868 1.00 94.62 190 LEU A CA 1
ATOM 1399 C C . LEU A 1 190 ? -30.646 11.097 23.538 1.00 94.62 190 LEU A C 1
ATOM 1401 O O . LEU A 1 190 ? -31.354 10.985 24.539 1.00 94.62 190 LEU A O 1
ATOM 1405 N N . LEU A 1 191 ? -30.419 12.279 22.961 1.00 93.81 191 LEU A N 1
ATOM 1406 C CA . LEU A 1 191 ? -30.991 13.540 23.430 1.00 93.81 191 LEU A CA 1
ATOM 1407 C C . LEU A 1 191 ? -32.518 13.545 23.340 1.00 93.81 191 LEU A C 1
ATOM 1409 O O . LEU A 1 191 ? -33.164 14.073 24.239 1.00 93.81 191 LEU A O 1
ATOM 1413 N N . LEU A 1 192 ? -33.113 12.932 22.315 1.00 92.25 192 LEU A N 1
ATOM 1414 C CA . LEU A 1 192 ? -34.565 12.769 22.224 1.00 92.25 192 LEU A CA 1
ATOM 1415 C C . LEU A 1 192 ? -35.100 11.832 23.312 1.00 92.25 192 LEU A C 1
ATOM 1417 O O . LEU A 1 192 ? -36.116 12.140 23.925 1.00 92.25 192 LEU A O 1
ATOM 1421 N N . VAL A 1 193 ? -34.430 10.713 23.585 1.00 89.06 193 VAL A N 1
ATOM 1422 C CA . VAL A 1 193 ? -34.849 9.755 24.622 1.00 89.06 193 VAL A CA 1
ATOM 1423 C C . VAL A 1 193 ? -34.751 10.374 26.015 1.00 89.06 193 VAL A C 1
ATOM 1425 O O . VAL A 1 193 ? -35.704 10.289 26.785 1.00 89.06 193 VAL A O 1
ATOM 1428 N N . ILE A 1 194 ? -33.637 11.039 26.327 1.00 84.88 194 ILE A N 1
ATOM 1429 C CA . ILE A 1 194 ? -33.424 11.696 27.627 1.00 84.88 194 ILE A CA 1
ATOM 1430 C C . ILE A 1 194 ? -34.294 12.957 27.749 1.00 84.88 194 ILE A C 1
ATOM 1432 O O . ILE A 1 194 ? -34.848 13.242 28.809 1.00 84.88 194 ILE A O 1
ATOM 1436 N N . GLY A 1 195 ? -34.445 13.706 26.654 1.00 84.00 195 GLY A N 1
ATOM 1437 C CA . GLY A 1 195 ? -35.253 14.920 26.568 1.00 84.00 195 GLY A CA 1
ATOM 1438 C C . GLY A 1 195 ? -36.759 14.664 26.592 1.00 84.00 195 GLY A C 1
ATOM 1439 O O . GLY A 1 195 ? -37.529 15.583 26.884 1.00 84.00 195 GLY A O 1
ATOM 1440 N N . ARG A 1 196 ? -37.206 13.420 26.364 1.00 82.56 196 ARG A N 1
ATOM 1441 C CA . ARG A 1 196 ? -38.576 12.982 26.662 1.00 82.56 196 ARG A CA 1
ATOM 1442 C C . ARG A 1 196 ? -38.773 12.925 28.174 1.00 82.56 196 ARG A C 1
ATOM 1444 O O . ARG A 1 196 ? -38.838 11.867 28.791 1.00 82.56 196 ARG A O 1
ATOM 1451 N N . ARG A 1 197 ? -38.945 14.099 28.777 1.00 75.12 197 ARG A N 1
ATOM 1452 C CA . ARG A 1 197 ? -39.521 14.231 30.109 1.00 75.12 197 ARG A CA 1
ATOM 1453 C C . ARG A 1 197 ? -40.934 13.653 30.028 1.00 75.12 197 ARG A C 1
ATOM 1455 O O . ARG A 1 197 ? -41.808 14.261 29.412 1.00 75.12 197 ARG A O 1
ATOM 1462 N N . PHE A 1 198 ? -41.170 12.484 30.626 1.00 64.62 198 PHE A N 1
ATOM 1463 C CA . PHE A 1 198 ? -42.529 12.091 30.986 1.00 64.62 198 PHE A CA 1
ATOM 1464 C C . PHE A 1 198 ? -43.023 13.204 31.916 1.00 64.62 198 PHE A C 1
ATOM 1466 O O . PHE A 1 198 ? -42.559 13.320 33.050 1.00 64.62 198 PHE A O 1
ATOM 1473 N N . GLY A 1 199 ? -43.834 14.128 31.393 1.00 69.25 199 GLY A N 1
ATOM 1474 C CA . GLY A 1 199 ? -44.451 15.180 32.200 1.00 69.25 199 GLY A CA 1
ATOM 1475 C C . GLY A 1 199 ? -45.205 14.563 33.386 1.00 69.25 199 GLY A C 1
ATOM 1476 O O . GLY A 1 199 ? -45.390 13.345 33.410 1.00 69.25 199 GLY A O 1
ATOM 1477 N N . PRO A 1 200 ? -45.635 15.355 34.385 1.00 59.78 200 PRO A N 1
ATOM 1478 C CA . PRO A 1 200 ? -46.443 14.820 35.480 1.00 59.78 200 PRO A CA 1
ATOM 1479 C C . PRO A 1 200 ? -47.615 14.018 34.892 1.00 59.78 200 PRO A C 1
ATOM 1481 O O . PRO A 1 200 ? -48.469 14.581 34.214 1.00 59.78 200 PRO A O 1
ATOM 1484 N N . LEU A 1 201 ? -47.595 12.693 35.093 1.00 61.53 201 LEU A N 1
ATOM 1485 C CA . LEU A 1 201 ? -48.493 11.734 34.429 1.00 61.53 201 LEU A CA 1
ATOM 1486 C C . LEU A 1 201 ? -49.972 11.948 34.791 1.00 61.53 201 LEU A C 1
ATOM 1488 O O . LEU A 1 201 ? -50.844 11.428 34.107 1.00 61.53 201 LEU A O 1
ATOM 1492 N N . ALA A 1 202 ? -50.250 12.756 35.813 1.00 62.22 202 ALA A N 1
ATOM 1493 C CA . ALA A 1 202 ? -51.543 13.371 36.060 1.00 62.22 202 ALA A CA 1
ATOM 1494 C C . ALA A 1 202 ? -51.348 14.617 36.942 1.00 62.22 202 ALA A C 1
ATOM 1496 O O . ALA A 1 202 ? -50.659 14.557 37.960 1.00 62.22 202 ALA A O 1
ATOM 1497 N N . ILE A 1 203 ? -51.962 15.742 36.569 1.00 58.25 203 ILE A N 1
ATOM 1498 C CA . ILE A 1 203 ? -52.170 16.904 37.451 1.00 58.25 203 ILE A CA 1
ATOM 1499 C C . ILE A 1 203 ? -53.613 16.804 37.945 1.00 58.25 203 ILE A C 1
ATOM 1501 O O . ILE A 1 203 ? -54.461 17.627 37.617 1.00 58.25 203 ILE A O 1
ATOM 1505 N N . GLU A 1 204 ? -53.941 15.714 38.627 1.00 58.00 204 GLU A N 1
ATOM 1506 C CA . GLU A 1 204 ? -55.303 15.497 39.099 1.00 58.00 204 GLU A CA 1
ATOM 1507 C C . GLU A 1 204 ? -55.398 15.984 40.546 1.00 58.00 204 GLU A C 1
ATOM 1509 O O . GLU A 1 204 ? -54.634 15.551 41.412 1.00 58.00 204 GLU A O 1
ATOM 1514 N N . GLN A 1 205 ? -56.297 16.939 40.806 1.00 63.78 205 GLN A N 1
ATOM 1515 C CA . GLN A 1 205 ? -56.625 17.368 42.165 1.00 63.78 205 GLN A CA 1
ATOM 1516 C C . GLN A 1 205 ? -57.390 16.231 42.846 1.00 63.78 205 GLN A C 1
ATOM 1518 O O . GLN A 1 205 ? -58.617 16.177 42.801 1.00 63.78 205 GLN A O 1
ATOM 1523 N N . LEU A 1 206 ? -56.659 15.283 43.429 1.00 62.25 206 LEU A N 1
ATOM 1524 C CA . LEU A 1 206 ? -57.265 14.163 44.135 1.00 62.25 206 LEU A CA 1
ATOM 1525 C C . LEU A 1 206 ? -58.060 14.686 45.346 1.00 62.25 206 LEU A C 1
ATOM 1527 O O . LEU A 1 206 ? -57.492 15.396 46.184 1.00 62.25 206 LEU A O 1
ATOM 1531 N N . PRO A 1 207 ? -59.356 14.344 45.478 1.00 59.38 207 PRO A N 1
ATOM 1532 C CA . PRO A 1 207 ? -60.090 14.590 46.709 1.00 59.38 207 PRO A CA 1
ATOM 1533 C C . PRO A 1 207 ? -59.417 13.819 47.854 1.00 59.38 207 PRO A C 1
ATOM 1535 O O . PRO A 1 207 ? -58.999 12.675 47.691 1.00 59.38 207 PRO A O 1
ATOM 1538 N N . VAL A 1 208 ? -59.320 14.457 49.024 1.00 65.12 208 VAL A N 1
ATOM 1539 C CA . VAL A 1 208 ? -58.520 14.047 50.203 1.00 65.12 208 VAL A CA 1
ATOM 1540 C C . VAL A 1 208 ? -58.905 12.676 50.797 1.00 65.12 208 VAL A C 1
ATOM 1542 O O . VAL A 1 208 ? -58.265 12.201 51.731 1.00 65.12 208 VAL A O 1
ATOM 1545 N N . ILE A 1 209 ? -59.914 11.987 50.258 1.00 71.56 209 ILE A N 1
ATOM 1546 C CA . ILE A 1 209 ? -60.367 10.689 50.757 1.00 71.56 209 ILE A CA 1
ATOM 1547 C C . ILE A 1 209 ? -60.777 9.811 49.570 1.00 71.56 209 ILE A C 1
ATOM 1549 O O . ILE A 1 209 ? -61.913 9.866 49.105 1.00 71.56 209 ILE A O 1
ATOM 1553 N N . VAL A 1 210 ? -59.852 8.985 49.079 1.00 68.50 210 VAL A N 1
ATOM 1554 C CA . VAL A 1 210 ? -60.206 7.866 48.197 1.00 68.50 210 VAL A CA 1
ATOM 1555 C C . VAL A 1 210 ? -60.525 6.667 49.094 1.00 68.50 210 VAL A C 1
ATOM 1557 O O . VAL A 1 210 ? -59.679 6.299 49.918 1.00 68.50 210 VAL A O 1
ATOM 1560 N N . PRO A 1 211 ? -61.720 6.053 48.990 1.00 79.56 211 PRO A N 1
ATOM 1561 C CA . PRO A 1 211 ? -62.020 4.819 49.703 1.00 79.56 211 PRO A CA 1
ATOM 1562 C C . PRO A 1 211 ? -60.943 3.770 49.416 1.00 79.56 211 PRO A C 1
ATOM 1564 O O . PRO A 1 211 ? -60.579 3.554 48.263 1.00 79.56 211 PRO A O 1
ATOM 1567 N N . ALA A 1 212 ? -60.445 3.093 50.454 1.00 76.25 212 ALA A N 1
ATOM 1568 C CA . ALA A 1 212 ? -59.367 2.111 50.305 1.00 76.25 212 ALA A CA 1
ATOM 1569 C C . ALA A 1 212 ? -59.689 1.024 49.256 1.00 76.25 212 ALA A C 1
ATOM 1571 O O . ALA A 1 212 ? -58.785 0.538 48.581 1.00 76.25 212 ALA A O 1
ATOM 1572 N N . VAL A 1 213 ? -60.975 0.695 49.078 1.00 81.50 213 VAL A N 1
ATOM 1573 C CA . VAL A 1 213 ? -61.453 -0.271 48.077 1.00 81.50 213 VAL A CA 1
ATOM 1574 C C . VAL A 1 213 ? -61.205 0.182 46.630 1.00 81.50 213 VAL A C 1
ATOM 1576 O O . VAL A 1 213 ? -60.786 -0.629 45.808 1.00 81.50 213 VAL A O 1
ATOM 1579 N N . GLU A 1 214 ? -61.347 1.476 46.330 1.00 82.31 214 GLU A N 1
ATOM 1580 C CA . GLU A 1 214 ? -61.127 2.023 44.983 1.00 82.31 214 GLU A CA 1
ATOM 1581 C C . GLU A 1 214 ? -59.639 2.019 44.617 1.00 82.31 214 GLU A C 1
ATOM 1583 O O . GLU A 1 214 ? -59.261 1.639 43.510 1.00 82.31 214 GLU A O 1
ATOM 1588 N N . THR A 1 215 ? -58.760 2.346 45.571 1.00 83.88 215 THR A N 1
ATOM 1589 C CA . THR A 1 215 ? -57.302 2.281 45.365 1.00 83.88 215 THR A CA 1
ATOM 1590 C C . THR A 1 215 ? -56.832 0.848 45.118 1.00 83.88 215 THR A C 1
ATOM 1592 O O . THR A 1 215 ? -55.957 0.614 44.281 1.00 83.88 215 THR A O 1
ATOM 1595 N N . VAL A 1 216 ? -57.418 -0.126 45.823 1.00 83.94 216 VAL A N 1
ATOM 1596 C CA . VAL A 1 216 ? -57.113 -1.548 45.619 1.00 83.94 216 VAL A CA 1
ATOM 1597 C C . VAL A 1 216 ? -57.562 -1.998 44.230 1.00 83.94 216 VAL A C 1
ATOM 1599 O O . VAL A 1 216 ? -56.771 -2.613 43.518 1.00 83.94 216 VAL A O 1
ATOM 1602 N N . HIS A 1 217 ? -58.775 -1.640 43.802 1.00 83.94 217 HIS A N 1
ATOM 1603 C CA . HIS A 1 217 ? -59.283 -1.979 42.470 1.00 83.94 217 HIS A CA 1
ATOM 1604 C C . HIS A 1 217 ? -58.486 -1.306 41.348 1.00 83.94 217 HIS A C 1
ATOM 1606 O O . HIS A 1 217 ? -58.107 -1.971 40.385 1.00 83.94 217 HIS A O 1
ATOM 1612 N N . GLY A 1 218 ? -58.166 -0.018 41.486 1.00 84.00 218 GLY A N 1
ATOM 1613 C CA . GLY A 1 218 ? -57.354 0.710 40.513 1.00 84.00 218 GLY A CA 1
ATOM 1614 C C . GLY A 1 218 ? -55.959 0.103 40.361 1.00 84.00 218 GLY A C 1
ATOM 1615 O O . GLY A 1 218 ? -55.487 -0.107 39.244 1.00 84.00 218 GLY A O 1
ATOM 1616 N N . ARG A 1 219 ? -55.316 -0.267 41.476 1.00 82.44 219 ARG A N 1
ATOM 1617 C CA . ARG A 1 219 ? -54.002 -0.918 41.447 1.00 82.44 219 ARG A CA 1
ATOM 1618 C C . ARG A 1 219 ? -54.072 -2.334 40.876 1.00 82.44 219 ARG A C 1
ATOM 1620 O O . ARG A 1 219 ? -53.209 -2.692 40.082 1.00 82.44 219 ARG A O 1
ATOM 1627 N N . ALA A 1 220 ? -55.105 -3.106 41.211 1.00 82.00 220 ALA A N 1
ATOM 1628 C CA . ALA A 1 220 ? -55.324 -4.433 40.638 1.00 82.00 220 ALA A CA 1
ATOM 1629 C C . ALA A 1 220 ? -55.563 -4.370 39.119 1.00 82.00 220 ALA A C 1
ATOM 1631 O O . ALA A 1 220 ? -54.986 -5.160 38.376 1.00 82.00 220 ALA A O 1
ATOM 1632 N N . ALA A 1 221 ? -56.340 -3.392 38.642 1.00 83.12 221 ALA A N 1
ATOM 1633 C CA . ALA A 1 221 ? -56.580 -3.167 37.217 1.00 83.12 221 ALA A CA 1
ATOM 1634 C C . ALA A 1 221 ? -55.319 -2.705 36.461 1.00 83.12 221 ALA A C 1
ATOM 1636 O O . ALA A 1 221 ? -55.137 -3.029 35.288 1.00 83.12 221 ALA A O 1
ATOM 1637 N N . LEU A 1 222 ? -54.431 -1.952 37.115 1.00 83.94 222 LEU A N 1
ATOM 1638 C CA . LEU A 1 222 ? -53.130 -1.591 36.547 1.00 83.94 222 LEU A CA 1
ATOM 1639 C C . LEU A 1 222 ? -52.193 -2.801 36.472 1.00 83.94 222 LEU A C 1
ATOM 1641 O O . LEU A 1 222 ? -51.586 -3.024 35.426 1.00 83.94 222 LEU A O 1
ATOM 1645 N N . SER A 1 223 ? -52.121 -3.602 37.538 1.00 78.31 223 SER A N 1
ATOM 1646 C CA . SER A 1 223 ? -51.324 -4.833 37.566 1.00 78.31 223 SER A CA 1
ATOM 1647 C C . SER A 1 223 ? -51.827 -5.883 36.569 1.00 78.31 223 SER A C 1
ATOM 1649 O O . SER A 1 223 ? -51.015 -6.589 35.976 1.00 78.31 223 SER A O 1
ATOM 1651 N N . SER A 1 224 ? -53.139 -5.966 36.318 1.00 79.31 224 SER A N 1
ATOM 1652 C CA . SER A 1 224 ? -53.678 -6.856 35.282 1.00 79.31 224 SER A CA 1
ATOM 1653 C C . SER A 1 224 ? -53.334 -6.373 33.871 1.00 79.31 224 SER A C 1
ATOM 1655 O O . SER A 1 224 ? -52.956 -7.175 33.021 1.00 79.31 224 SER A O 1
ATOM 1657 N N . ARG A 1 225 ? -53.377 -5.057 33.616 1.00 83.00 225 ARG A N 1
ATOM 1658 C CA . ARG A 1 225 ? -52.992 -4.477 32.318 1.00 83.00 225 ARG A CA 1
ATOM 1659 C C . ARG A 1 225 ? -51.509 -4.663 31.993 1.00 83.00 225 ARG A C 1
ATOM 1661 O O . ARG A 1 225 ? -51.186 -4.909 30.832 1.00 83.00 225 ARG A O 1
ATOM 1668 N N . SER A 1 226 ? -50.612 -4.565 32.977 1.00 83.75 226 SER A N 1
ATOM 1669 C CA . SER A 1 226 ? -49.169 -4.744 32.756 1.00 83.75 226 SER A CA 1
ATOM 1670 C C . SER A 1 226 ? -48.743 -6.205 32.573 1.00 83.75 226 SER A C 1
ATOM 1672 O O . SER A 1 226 ? -47.599 -6.436 32.196 1.00 83.75 226 SER A O 1
ATOM 1674 N N . HIS A 1 227 ? -49.639 -7.176 32.814 1.00 82.06 227 HIS A N 1
ATOM 1675 C CA . HIS A 1 227 ? -49.358 -8.620 32.761 1.00 82.06 227 HIS A CA 1
ATOM 1676 C C . HIS A 1 227 ? -48.156 -9.057 33.631 1.00 82.06 227 HIS A C 1
ATOM 1678 O O . HIS A 1 227 ? -47.581 -10.125 33.415 1.00 82.06 227 HIS A O 1
ATOM 1684 N N . ASP A 1 228 ? -47.794 -8.247 34.633 1.00 83.62 228 ASP A N 1
ATOM 1685 C CA . ASP A 1 228 ? -46.663 -8.471 35.539 1.00 83.62 228 ASP A CA 1
ATOM 1686 C C . ASP A 1 228 ? -47.085 -9.369 36.713 1.00 83.62 228 ASP A C 1
ATOM 1688 O O . ASP A 1 228 ? -47.339 -8.923 37.837 1.00 83.62 228 ASP A O 1
ATOM 1692 N N . ARG A 1 229 ? -47.248 -10.657 36.406 1.00 87.06 229 ARG A N 1
ATOM 1693 C CA . ARG A 1 229 ? -47.754 -11.684 37.331 1.00 87.06 229 ARG A CA 1
ATOM 1694 C C . ARG A 1 229 ? -46.791 -11.950 38.480 1.00 87.06 229 ARG A C 1
ATOM 1696 O O . ARG A 1 229 ? -47.227 -12.046 39.627 1.00 87.06 229 ARG A O 1
ATOM 1703 N N . ASP A 1 230 ? -45.495 -11.996 38.188 1.00 86.75 230 ASP A N 1
ATOM 1704 C CA . ASP A 1 230 ? -44.460 -12.188 39.202 1.00 86.75 230 ASP A CA 1
ATOM 1705 C C . ASP A 1 230 ? -44.364 -10.962 40.122 1.00 86.75 230 ASP A C 1
ATOM 1707 O O . ASP A 1 230 ? -44.314 -11.116 41.345 1.00 86.75 230 ASP A O 1
ATOM 1711 N N . GLY A 1 231 ? -44.453 -9.738 39.582 1.00 86.94 231 GLY A N 1
ATOM 1712 C CA . GLY A 1 231 ? -44.529 -8.516 40.388 1.00 86.94 231 GLY A CA 1
ATOM 1713 C C . GLY A 1 231 ? -45.773 -8.459 41.286 1.00 86.94 231 GLY A C 1
ATOM 1714 O O . GLY A 1 231 ? -45.690 -8.067 42.461 1.00 86.94 231 GLY A O 1
ATOM 1715 N N . ALA A 1 232 ? -46.926 -8.911 40.783 1.00 89.62 232 ALA A N 1
ATOM 1716 C CA . ALA A 1 232 ? -48.151 -9.035 41.571 1.00 89.62 232 ALA A CA 1
ATOM 1717 C C . ALA A 1 232 ? -47.998 -10.064 42.707 1.00 89.62 232 ALA A C 1
ATOM 1719 O O . ALA A 1 232 ? -48.290 -9.750 43.866 1.00 89.62 232 ALA A O 1
ATOM 1720 N N . LEU A 1 233 ? -47.468 -11.254 42.408 1.00 91.94 233 LEU A N 1
ATOM 1721 C CA . LEU A 1 233 ? -47.208 -12.308 43.390 1.00 91.94 233 LEU A CA 1
ATOM 1722 C C . LEU A 1 233 ? -46.223 -11.850 44.474 1.00 91.94 233 LEU A C 1
ATOM 1724 O O . LEU A 1 233 ? -46.476 -12.052 45.663 1.00 91.94 233 LEU A O 1
ATOM 1728 N N . HIS A 1 234 ? -45.135 -11.175 44.096 1.00 91.56 234 HIS A N 1
ATOM 1729 C CA . HIS A 1 234 ? -44.174 -10.605 45.043 1.00 91.56 234 HIS A CA 1
ATOM 1730 C C . HIS A 1 234 ? -44.818 -9.587 45.987 1.00 91.56 234 HIS A C 1
ATOM 1732 O O . HIS A 1 234 ? -44.561 -9.607 47.196 1.00 91.56 234 HIS A O 1
ATOM 1738 N N . THR A 1 235 ? -45.689 -8.723 45.465 1.00 91.31 235 THR A N 1
ATOM 1739 C CA . THR A 1 235 ? -46.406 -7.732 46.279 1.00 91.31 235 THR A CA 1
ATOM 1740 C C . THR A 1 235 ? -47.332 -8.416 47.290 1.00 91.31 235 THR A C 1
ATOM 1742 O O . THR A 1 235 ? -47.346 -8.050 48.468 1.00 91.31 235 THR A O 1
ATOM 1745 N N . LEU A 1 236 ? -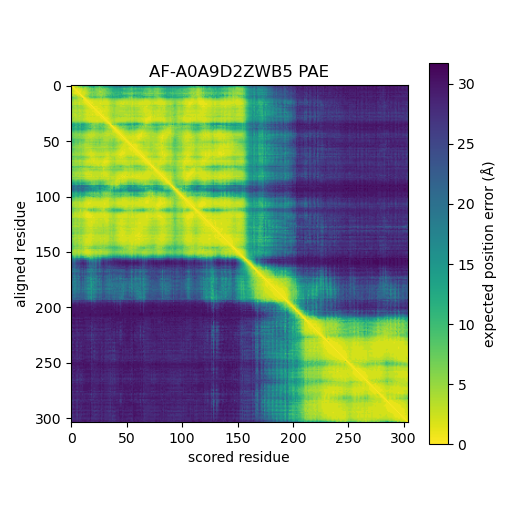48.065 -9.448 46.858 1.00 91.56 236 LEU A N 1
ATOM 1746 C CA . LEU A 1 236 ? -48.975 -10.215 47.714 1.00 91.56 236 LEU A CA 1
ATOM 1747 C C . LEU A 1 236 ? -48.223 -11.002 48.794 1.00 91.56 236 LEU A C 1
ATOM 1749 O O . LEU A 1 236 ? -48.603 -10.930 49.963 1.00 91.56 236 LEU A O 1
ATOM 1753 N N . ARG A 1 237 ? -47.112 -11.661 48.438 1.00 93.75 237 ARG A N 1
ATOM 1754 C CA . ARG A 1 237 ? -46.210 -12.345 49.383 1.00 93.75 237 ARG A CA 1
ATOM 1755 C C . ARG A 1 237 ? -45.680 -11.404 50.449 1.00 93.75 237 ARG A C 1
ATOM 1757 O O . ARG A 1 237 ? -45.747 -11.717 51.632 1.00 93.75 237 ARG A O 1
ATOM 1764 N N . THR A 1 238 ? -45.191 -10.239 50.035 1.00 92.44 238 THR A N 1
ATOM 1765 C CA . THR A 1 238 ? -44.650 -9.234 50.958 1.00 92.44 238 THR A CA 1
ATOM 1766 C C . THR A 1 238 ? -45.731 -8.762 51.929 1.00 92.44 238 THR A C 1
ATOM 1768 O O . THR A 1 238 ? -45.506 -8.715 53.136 1.00 92.44 238 THR A O 1
ATOM 1771 N N . GLY A 1 239 ? -46.941 -8.487 51.428 1.00 91.75 239 GLY A N 1
ATOM 1772 C CA . GLY A 1 239 ? -48.079 -8.122 52.270 1.00 91.75 239 GLY A CA 1
ATOM 1773 C C . GLY A 1 239 ? -48.488 -9.226 53.253 1.00 91.75 239 GLY A C 1
ATOM 1774 O O . GLY A 1 239 ? -48.739 -8.930 54.422 1.00 91.75 239 GLY A O 1
ATOM 1775 N N . ALA A 1 240 ? -48.531 -10.482 52.802 1.00 92.31 240 ALA A N 1
ATOM 1776 C CA . ALA A 1 240 ? -48.845 -11.636 53.643 1.00 92.31 240 ALA A CA 1
ATOM 1777 C C . ALA A 1 240 ? -47.787 -11.841 54.737 1.00 92.31 240 ALA A C 1
ATOM 1779 O O . ALA A 1 240 ? -48.134 -11.917 55.912 1.00 92.31 240 ALA A O 1
ATOM 1780 N N . LEU A 1 241 ? -46.496 -11.821 54.387 1.00 93.06 241 LEU A N 1
ATOM 1781 C CA . LEU A 1 241 ? -45.396 -11.952 55.348 1.00 93.06 241 LEU A CA 1
ATOM 1782 C C . LEU A 1 241 ? -45.426 -10.852 56.415 1.00 93.06 241 LEU A C 1
ATOM 1784 O O . LEU A 1 241 ? -45.232 -11.153 57.588 1.00 93.06 241 LEU A O 1
ATOM 1788 N N . LEU A 1 242 ? -45.733 -9.603 56.046 1.00 91.81 242 LEU A N 1
ATOM 1789 C CA . LEU A 1 242 ? -45.868 -8.506 57.011 1.00 91.81 242 LEU A CA 1
ATOM 1790 C C . LEU A 1 242 ? -47.028 -8.729 57.994 1.00 91.81 242 LEU A C 1
ATOM 1792 O O . LEU A 1 242 ? -46.880 -8.478 59.193 1.00 91.81 242 LEU A O 1
ATOM 1796 N N . ARG A 1 243 ? -48.182 -9.214 57.517 1.00 91.69 243 ARG A N 1
ATOM 1797 C CA . ARG A 1 243 ? -49.330 -9.527 58.387 1.00 91.69 243 ARG A CA 1
ATOM 1798 C C . ARG A 1 243 ? -49.043 -10.723 59.290 1.00 91.69 243 ARG A C 1
ATOM 1800 O O . ARG A 1 243 ? -49.340 -10.659 60.481 1.00 91.69 243 ARG A O 1
ATOM 1807 N N . ILE A 1 244 ? -48.411 -11.760 58.751 1.00 92.12 244 ILE A N 1
ATOM 1808 C CA . ILE A 1 244 ? -48.012 -12.959 59.491 1.00 92.12 244 ILE A CA 1
ATOM 1809 C C . ILE A 1 244 ? -46.970 -12.625 60.562 1.00 92.12 244 ILE A C 1
ATOM 1811 O O . ILE A 1 244 ? -47.149 -12.992 61.722 1.00 92.12 244 ILE A O 1
ATOM 1815 N N . ALA A 1 245 ? -45.921 -11.874 60.216 1.00 92.25 245 ALA A N 1
ATOM 1816 C CA . ALA A 1 245 ? -44.903 -11.437 61.168 1.00 92.25 245 ALA A CA 1
ATOM 1817 C C . ALA A 1 245 ? -45.519 -10.631 62.317 1.00 92.25 245 ALA A C 1
ATOM 1819 O O . ALA A 1 245 ? -45.169 -10.841 63.480 1.00 92.25 245 ALA A O 1
ATOM 1820 N N . LYS A 1 246 ? -46.500 -9.773 62.002 1.00 90.88 246 LYS A N 1
ATOM 1821 C CA . LYS A 1 246 ? -47.258 -9.017 63.001 1.00 90.88 246 LYS A CA 1
ATOM 1822 C C . LYS A 1 246 ? -48.103 -9.920 63.909 1.00 90.88 246 LYS A C 1
ATOM 1824 O O . LYS A 1 246 ? -48.081 -9.708 65.117 1.00 90.88 246 LYS A O 1
ATOM 1829 N N . ARG A 1 247 ? -48.819 -10.918 63.371 1.00 91.88 247 ARG A N 1
ATOM 1830 C CA . ARG A 1 247 ? -49.613 -11.876 64.176 1.00 91.88 247 ARG A CA 1
ATOM 1831 C C . ARG A 1 247 ? -48.733 -12.733 65.088 1.00 91.88 247 ARG A C 1
ATOM 1833 O O . ARG A 1 247 ? -49.022 -12.880 66.269 1.00 91.88 247 ARG A O 1
ATOM 1840 N N . LEU A 1 248 ? -47.597 -13.204 64.577 1.00 90.75 248 LEU A N 1
ATOM 1841 C CA . LEU A 1 248 ? -46.642 -14.035 65.318 1.00 90.75 248 LEU A CA 1
ATOM 1842 C C . LEU A 1 248 ? -45.721 -13.244 66.266 1.00 90.75 248 LEU A C 1
ATOM 1844 O O . LEU A 1 248 ? -44.859 -13.843 66.915 1.00 90.75 248 LEU A O 1
ATOM 1848 N N . SER A 1 249 ? -45.901 -11.918 66.365 1.00 90.25 249 SER A N 1
ATOM 1849 C CA . SER A 1 249 ? -45.094 -11.009 67.196 1.00 90.25 249 SER A CA 1
ATOM 1850 C C . SER A 1 249 ? -43.584 -11.130 66.936 1.00 90.25 249 SER A C 1
ATOM 1852 O O . SER A 1 249 ? -42.774 -11.139 67.863 1.00 90.25 249 SER A O 1
ATOM 1854 N N . LEU A 1 250 ? -43.201 -11.266 65.663 1.00 90.06 250 LEU A N 1
ATOM 1855 C CA . LEU A 1 250 ? -41.804 -11.306 65.229 1.00 90.06 250 LEU A CA 1
ATOM 1856 C C . LEU A 1 250 ? -41.207 -9.890 65.162 1.00 90.06 250 LEU A C 1
ATOM 1858 O O . LEU A 1 250 ? -41.926 -8.903 65.000 1.00 90.06 250 LEU A O 1
ATOM 1862 N N . SER A 1 251 ? -39.879 -9.794 65.293 1.00 88.06 251 SER A N 1
ATOM 1863 C CA . SER A 1 251 ? -39.155 -8.522 65.154 1.00 88.06 251 SER A CA 1
ATOM 1864 C C . SER A 1 251 ? -39.397 -7.903 63.767 1.00 88.06 251 SER A C 1
ATOM 1866 O O . SER A 1 251 ? -39.465 -8.656 62.793 1.00 88.06 251 SER A O 1
ATOM 1868 N N . PRO A 1 252 ? -39.457 -6.563 63.635 1.00 80.31 252 PRO A N 1
ATOM 1869 C CA . PRO A 1 252 ? -39.515 -5.893 62.333 1.00 80.31 252 PRO A CA 1
ATOM 1870 C C . PRO A 1 252 ? -38.376 -6.279 61.374 1.00 80.31 252 PRO A C 1
ATOM 1872 O O . PRO A 1 252 ? -38.569 -6.233 60.164 1.00 80.31 252 PRO A O 1
ATOM 1875 N N . ASP A 1 253 ? -37.229 -6.710 61.912 1.00 85.44 253 ASP A N 1
ATOM 1876 C CA . ASP A 1 253 ? -36.054 -7.152 61.144 1.00 85.44 253 ASP A CA 1
ATOM 1877 C C . ASP A 1 253 ? -36.048 -8.664 60.832 1.00 85.44 253 ASP A C 1
ATOM 1879 O O . ASP A 1 253 ? -35.059 -9.194 60.319 1.00 85.44 253 ASP A O 1
ATOM 1883 N N . ALA A 1 254 ? -37.118 -9.398 61.166 1.00 87.50 254 ALA A N 1
ATOM 1884 C CA . ALA A 1 254 ? -37.201 -10.833 60.901 1.00 87.50 254 ALA A CA 1
ATOM 1885 C C . ALA A 1 254 ? -37.150 -11.109 59.391 1.00 87.50 254 ALA A C 1
ATOM 1887 O O . ALA A 1 254 ? -37.961 -10.594 58.617 1.00 87.50 254 ALA A O 1
ATOM 1888 N N . ARG A 1 255 ? -36.200 -11.947 58.962 1.00 89.69 255 ARG A N 1
ATOM 1889 C CA . ARG A 1 255 ? -36.037 -12.289 57.545 1.00 89.69 255 ARG A CA 1
ATOM 1890 C C . ARG A 1 255 ? -37.034 -13.373 57.144 1.00 89.69 255 ARG A C 1
ATOM 1892 O O . ARG A 1 255 ? -37.493 -14.154 57.974 1.00 89.69 255 ARG A O 1
ATOM 1899 N N . THR A 1 256 ? -37.330 -13.472 55.848 1.00 88.38 256 THR A N 1
ATOM 1900 C CA . THR A 1 256 ? -38.266 -14.469 55.295 1.00 88.38 256 THR A CA 1
ATOM 1901 C C . THR A 1 256 ? -38.020 -15.906 55.788 1.00 88.38 256 THR A C 1
ATOM 1903 O O . THR A 1 256 ? -38.995 -16.552 56.170 1.00 88.38 256 THR A O 1
ATOM 1906 N N . PRO A 1 257 ? -36.771 -16.418 55.872 1.00 89.75 257 PRO A N 1
ATOM 1907 C CA . PRO A 1 257 ? -36.517 -17.759 56.408 1.00 89.75 257 PRO A CA 1
ATOM 1908 C C . PRO A 1 257 ? -36.924 -17.919 57.880 1.00 89.75 257 PRO A C 1
ATOM 1910 O O . PRO A 1 257 ? -37.457 -18.959 58.259 1.00 89.75 257 PRO A O 1
ATOM 1913 N N . ASP A 1 258 ? -36.728 -16.878 58.695 1.00 90.00 258 ASP A N 1
ATOM 1914 C CA . ASP A 1 258 ? -37.066 -16.881 60.123 1.00 90.00 258 ASP A CA 1
ATOM 1915 C C . ASP A 1 258 ? -38.591 -16.893 60.320 1.00 90.00 258 ASP A C 1
ATOM 1917 O O . ASP A 1 258 ? -39.118 -17.586 61.193 1.00 90.00 258 ASP A O 1
ATOM 1921 N N . ILE A 1 259 ? -39.313 -16.163 59.460 1.00 91.50 259 ILE A N 1
ATOM 1922 C CA . ILE A 1 259 ? -40.780 -16.150 59.430 1.00 91.50 259 ILE A CA 1
ATOM 1923 C C . ILE A 1 259 ? -41.310 -17.532 59.023 1.00 91.50 259 ILE A C 1
ATOM 1925 O O . ILE A 1 259 ? -42.174 -18.068 59.712 1.00 91.50 259 ILE A O 1
ATOM 1929 N N . ILE A 1 260 ? -40.763 -18.146 57.966 1.00 92.56 260 ILE A N 1
ATOM 1930 C CA . ILE A 1 260 ? -41.159 -19.492 57.509 1.00 92.56 260 ILE A CA 1
ATOM 1931 C C . ILE A 1 260 ? -40.935 -20.536 58.608 1.00 92.56 260 ILE A C 1
ATOM 1933 O O . ILE A 1 260 ? -41.833 -21.330 58.891 1.00 92.56 260 ILE A O 1
ATOM 1937 N N . ALA A 1 261 ? -39.774 -20.507 59.269 1.00 90.62 261 ALA A N 1
ATOM 1938 C CA . ALA A 1 261 ? -39.472 -21.416 60.370 1.00 90.62 261 ALA A CA 1
ATOM 1939 C C . ALA A 1 261 ? -40.478 -21.267 61.523 1.00 90.62 261 ALA A C 1
ATOM 1941 O O . ALA A 1 261 ? -40.919 -22.262 62.103 1.00 90.62 261 ALA A O 1
ATOM 1942 N N . ARG A 1 262 ? -40.890 -20.030 61.831 1.00 91.56 262 ARG A N 1
ATOM 1943 C CA . ARG A 1 262 ? -41.897 -19.777 62.863 1.00 91.56 262 ARG A CA 1
ATOM 1944 C C . ARG A 1 262 ? -43.290 -20.251 62.448 1.00 91.56 262 ARG A C 1
ATOM 1946 O O . ARG A 1 262 ? -43.958 -20.842 63.287 1.00 91.56 262 ARG A O 1
ATOM 1953 N N . ILE A 1 263 ? -43.699 -20.040 61.193 1.00 92.12 263 ILE A N 1
ATOM 1954 C CA . ILE A 1 263 ? -44.983 -20.535 60.662 1.00 92.12 263 ILE A CA 1
ATOM 1955 C C . ILE A 1 263 ? -45.048 -22.060 60.778 1.00 92.12 263 ILE A C 1
ATOM 1957 O O . ILE A 1 263 ? -46.034 -22.587 61.297 1.00 92.12 263 ILE A O 1
ATOM 1961 N N . ALA A 1 264 ? -43.993 -22.762 60.351 1.00 92.38 264 ALA A N 1
ATOM 1962 C CA . ALA A 1 264 ? -43.909 -24.219 60.439 1.00 92.38 264 ALA A CA 1
ATOM 1963 C C . ALA A 1 264 ? -44.037 -24.704 61.892 1.00 92.38 264 ALA A C 1
ATOM 1965 O O . ALA A 1 264 ? -44.795 -25.628 62.177 1.00 92.38 264 ALA A O 1
ATOM 1966 N N . ALA A 1 265 ? -43.363 -24.033 62.831 1.00 89.75 265 ALA A N 1
ATOM 1967 C CA . ALA A 1 265 ? -43.431 -24.373 64.251 1.00 89.75 265 ALA A CA 1
ATOM 1968 C C . ALA A 1 265 ? -44.823 -24.146 64.873 1.00 89.75 265 ALA A C 1
ATOM 1970 O O . ALA A 1 265 ? -45.181 -24.843 65.819 1.00 89.75 265 ALA A O 1
ATOM 1971 N N . THR A 1 266 ? -45.603 -23.180 64.376 1.00 90.31 266 THR A N 1
ATOM 1972 C CA . THR A 1 266 ? -46.935 -22.864 64.919 1.00 90.31 266 THR A CA 1
ATOM 1973 C C . THR A 1 266 ? -48.073 -23.649 64.276 1.00 90.31 266 THR A C 1
ATOM 1975 O O . THR A 1 266 ? -49.040 -23.963 64.960 1.00 90.31 266 THR A O 1
ATOM 1978 N N . THR A 1 267 ? -47.977 -23.949 62.980 1.00 88.69 267 THR A N 1
ATOM 1979 C CA . THR A 1 267 ? -49.054 -24.592 62.199 1.00 88.69 267 THR A CA 1
ATOM 1980 C C . THR A 1 267 ? -48.808 -26.081 61.949 1.00 88.69 267 THR A C 1
ATOM 1982 O O . THR A 1 267 ? -49.742 -26.814 61.643 1.00 88.69 267 THR A O 1
ATOM 1985 N N . GLY A 1 268 ? -47.561 -26.550 62.080 1.00 87.06 268 GLY A N 1
ATOM 1986 C CA . GLY A 1 268 ? -47.163 -27.908 61.700 1.00 87.06 268 GLY A CA 1
ATOM 1987 C C . GLY A 1 268 ? -47.040 -28.124 60.186 1.00 87.06 268 GLY A C 1
ATOM 1988 O O . GLY A 1 268 ? -46.849 -29.262 59.759 1.00 87.06 268 GLY A O 1
ATOM 1989 N N . ALA A 1 269 ? -47.147 -27.064 59.375 1.00 88.94 269 ALA A N 1
ATOM 1990 C CA . ALA A 1 269 ? -47.004 -27.135 57.924 1.00 88.94 269 ALA A CA 1
ATOM 1991 C C . ALA A 1 269 ? -45.570 -27.501 57.495 1.00 88.94 269 ALA A C 1
ATOM 1993 O O . ALA A 1 269 ? -44.592 -27.119 58.145 1.00 88.94 269 ALA A O 1
ATOM 1994 N N . ASP A 1 270 ? -45.448 -28.211 56.370 1.00 91.50 270 ASP A N 1
ATOM 1995 C CA . ASP A 1 270 ? -44.157 -28.619 55.810 1.00 91.50 270 ASP A CA 1
ATOM 1996 C C . ASP A 1 270 ? -43.296 -27.393 55.417 1.00 91.50 270 ASP A C 1
ATOM 1998 O O . ASP A 1 270 ? -43.726 -26.576 54.592 1.00 91.50 270 ASP A O 1
ATOM 2002 N N . PRO A 1 271 ? -42.064 -27.253 55.948 1.00 87.50 271 PRO A N 1
ATOM 2003 C CA . PRO A 1 271 ? -41.153 -26.174 55.573 1.00 87.50 271 PRO A CA 1
ATOM 2004 C C . PRO A 1 271 ? -40.828 -26.120 54.074 1.00 87.50 271 PRO A C 1
ATOM 2006 O O . PRO A 1 271 ? -40.609 -25.027 53.546 1.00 87.50 271 PRO A O 1
ATOM 2009 N N . GLY A 1 272 ? -40.803 -27.268 53.382 1.00 88.62 272 GLY A N 1
ATOM 2010 C CA . GLY A 1 272 ? -40.556 -27.336 51.938 1.00 88.62 272 GLY A CA 1
ATOM 2011 C C . GLY A 1 272 ? -41.680 -26.683 51.136 1.00 88.62 272 GLY A C 1
ATOM 2012 O O . GLY A 1 272 ? -41.431 -25.820 50.290 1.00 88.62 272 GLY A O 1
ATOM 2013 N N . TYR A 1 273 ? -42.923 -27.023 51.473 1.00 92.06 273 TYR A N 1
ATOM 2014 C CA . TYR A 1 273 ? -44.117 -26.379 50.931 1.00 92.06 273 TYR A CA 1
ATOM 2015 C C . TYR A 1 273 ? -44.155 -24.864 51.204 1.00 92.06 273 TYR A C 1
ATOM 2017 O O . TYR A 1 273 ? -44.378 -24.075 50.284 1.00 92.06 273 TYR A O 1
ATOM 2025 N N . LEU A 1 274 ? -43.858 -24.421 52.431 1.00 92.25 274 LEU A N 1
ATOM 2026 C CA . LEU A 1 274 ? -43.827 -22.989 52.762 1.00 92.25 274 LEU A CA 1
ATOM 2027 C C . LEU A 1 274 ? -42.747 -22.231 51.975 1.00 92.25 274 LEU A C 1
ATOM 2029 O O . LEU A 1 274 ? -42.995 -21.132 51.475 1.00 92.25 274 LEU A O 1
ATOM 2033 N N . HIS A 1 275 ? -41.557 -22.817 51.824 1.00 92.69 275 HIS A N 1
ATOM 2034 C CA . HIS A 1 275 ? -40.490 -22.232 51.015 1.00 92.69 275 HIS A CA 1
ATOM 2035 C C . HIS A 1 275 ? -40.897 -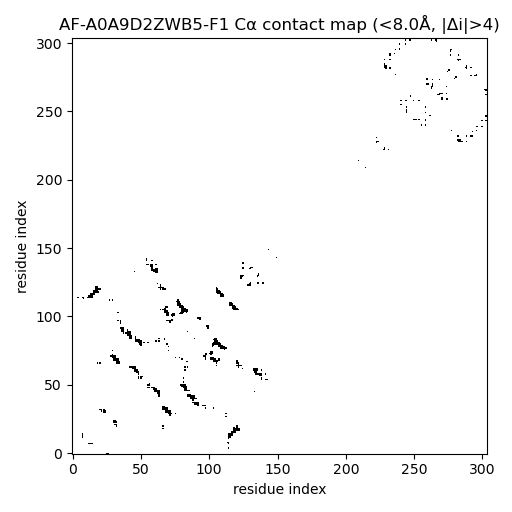22.129 49.538 1.00 92.69 275 HIS A C 1
ATOM 2037 O O . HIS A 1 275 ? -40.634 -21.113 48.891 1.00 92.69 275 HIS A O 1
ATOM 2043 N N . HIS A 1 276 ? -41.605 -23.134 49.019 1.00 92.38 276 HIS A N 1
ATOM 2044 C CA . HIS A 1 276 ? -42.154 -23.086 47.670 1.00 92.38 276 HIS A CA 1
ATOM 2045 C C . HIS A 1 276 ? -43.122 -21.909 47.487 1.00 92.38 276 HIS A C 1
ATOM 2047 O O . HIS A 1 276 ? -42.928 -21.074 46.602 1.00 92.38 276 HIS A O 1
ATOM 2053 N N . VAL A 1 277 ? -44.118 -21.782 48.366 1.00 92.88 277 VAL A N 1
ATOM 2054 C CA . VAL A 1 277 ? -45.172 -20.762 48.246 1.00 92.88 277 VAL A CA 1
ATOM 2055 C C . VAL A 1 277 ? -44.648 -19.340 48.466 1.00 92.88 277 VAL A C 1
ATOM 2057 O O . VAL A 1 277 ? -45.071 -18.433 47.748 1.00 92.88 277 VAL A O 1
ATOM 2060 N N . PHE A 1 278 ? -43.720 -19.112 49.402 1.00 92.12 278 PHE A N 1
ATOM 2061 C CA . PHE A 1 278 ? -43.238 -17.762 49.736 1.00 92.12 278 PHE A CA 1
ATOM 2062 C C . PHE A 1 278 ? -41.974 -17.318 48.992 1.00 92.12 278 PHE A C 1
ATOM 2064 O O . PHE A 1 278 ? -41.735 -16.111 48.917 1.00 92.12 278 PHE A O 1
ATOM 2071 N N . VAL A 1 279 ? -41.171 -18.242 48.454 1.00 90.75 279 VAL A N 1
ATOM 2072 C CA . VAL A 1 279 ? -39.848 -17.912 47.895 1.00 90.75 279 VAL A CA 1
ATOM 2073 C C . VAL A 1 279 ? -39.701 -18.343 46.441 1.00 90.75 279 VAL A C 1
ATOM 2075 O O . VAL A 1 279 ? -39.334 -17.510 45.617 1.00 90.75 279 VAL A O 1
ATOM 2078 N N . THR A 1 280 ? -39.963 -19.610 46.104 1.00 91.75 280 THR A N 1
ATOM 2079 C CA . THR A 1 280 ? -39.513 -20.154 44.806 1.00 91.75 280 THR A CA 1
ATOM 2080 C C . THR A 1 280 ? -40.583 -20.251 43.729 1.00 91.75 280 THR A C 1
ATOM 2082 O O . THR A 1 280 ? -40.221 -20.309 42.561 1.00 91.75 280 THR A O 1
ATOM 2085 N N . ALA A 1 281 ? -41.875 -20.290 44.068 1.00 91.06 281 ALA A N 1
ATOM 2086 C CA . ALA A 1 281 ? -42.912 -20.399 43.042 1.00 91.06 281 ALA A CA 1
ATOM 2087 C C . ALA A 1 281 ? -43.000 -19.115 42.196 1.00 91.06 281 ALA A C 1
ATOM 2089 O O . ALA A 1 281 ? -42.940 -18.008 42.742 1.00 91.06 281 ALA A O 1
ATOM 2090 N N . SER A 1 282 ? -43.179 -19.269 40.889 1.00 90.62 282 SER A N 1
ATOM 2091 C CA . SER A 1 282 ? -43.449 -18.206 39.912 1.00 90.62 282 SER A CA 1
ATOM 2092 C C . SER A 1 282 ? -44.829 -18.421 39.295 1.00 90.62 282 SER A C 1
ATOM 2094 O O . SER A 1 282 ? -45.312 -19.552 39.254 1.00 90.62 282 SER A O 1
ATOM 2096 N N . ALA A 1 283 ? -45.478 -17.347 38.841 1.00 88.00 283 ALA A N 1
ATOM 2097 C CA . ALA A 1 283 ? -46.806 -17.432 38.238 1.00 88.00 283 ALA A CA 1
ATOM 2098 C C . ALA A 1 283 ? -46.734 -17.076 36.751 1.00 88.00 283 ALA A C 1
ATOM 2100 O O . ALA A 1 283 ? -46.684 -15.902 36.379 1.00 88.00 283 ALA A O 1
ATOM 2101 N N . HIS A 1 284 ? -46.765 -18.087 35.884 1.00 86.31 284 HIS A N 1
ATOM 2102 C CA . HIS A 1 284 ? -46.706 -17.891 34.435 1.00 86.31 284 HIS A CA 1
ATOM 2103 C C . HIS A 1 284 ? -48.096 -17.693 33.821 1.00 86.31 284 HIS A C 1
ATOM 2105 O O . HIS A 1 284 ? -48.222 -17.081 32.757 1.00 86.31 284 HIS A O 1
ATOM 2111 N N . THR A 1 285 ? -49.148 -18.148 34.510 1.00 89.50 285 THR A N 1
ATOM 2112 C CA . THR A 1 285 ? -50.550 -17.970 34.108 1.00 89.50 285 THR A CA 1
ATOM 2113 C C . THR A 1 285 ? -51.397 -17.327 35.209 1.00 89.50 285 THR A C 1
ATOM 2115 O O . THR A 1 285 ? -51.063 -17.379 36.392 1.00 89.50 285 THR A O 1
ATOM 2118 N N . ASP A 1 286 ? -52.527 -16.719 34.832 1.00 88.56 286 ASP A N 1
ATOM 2119 C CA . ASP A 1 286 ? -53.464 -16.112 35.795 1.00 88.56 286 ASP A CA 1
ATOM 2120 C C . ASP A 1 286 ? -54.073 -17.172 36.731 1.00 88.56 286 ASP A C 1
ATOM 2122 O O . ASP A 1 286 ? -54.361 -16.899 37.898 1.00 88.56 286 ASP A O 1
ATOM 2126 N N . THR A 1 287 ? -54.230 -18.402 36.237 1.00 90.44 287 THR A N 1
ATOM 2127 C CA . THR A 1 287 ? -54.699 -19.547 37.023 1.00 90.44 287 THR A CA 1
ATOM 2128 C C . THR A 1 287 ? -53.675 -19.943 38.085 1.00 90.44 287 THR A C 1
ATOM 2130 O O . THR A 1 287 ? -54.043 -20.082 39.247 1.00 90.44 287 THR A O 1
ATOM 2133 N N . GLU A 1 288 ? -52.392 -20.043 37.721 1.00 90.75 288 GLU A N 1
ATOM 2134 C CA . GLU A 1 288 ? -51.302 -20.307 38.673 1.00 90.75 288 GLU A CA 1
ATOM 2135 C C . GLU A 1 288 ? -51.173 -19.201 39.722 1.00 90.75 288 GLU A C 1
ATOM 2137 O O . GLU A 1 288 ? -50.992 -19.487 40.904 1.00 90.75 288 GLU A O 1
ATOM 2142 N N . LEU A 1 289 ? -51.318 -17.934 39.313 1.00 91.56 289 LEU A N 1
ATOM 2143 C CA . LEU A 1 289 ? -51.315 -16.810 40.246 1.00 91.56 289 LEU A CA 1
ATOM 2144 C C . LEU A 1 289 ? -52.457 -16.933 41.259 1.00 91.56 289 LEU A C 1
ATOM 2146 O O . LEU A 1 289 ? -52.236 -16.786 42.457 1.00 91.56 289 LEU A O 1
ATOM 2150 N N . THR A 1 290 ? -53.670 -17.216 40.785 1.00 92.44 290 THR A N 1
ATOM 2151 C CA . THR A 1 290 ? -54.858 -17.338 41.643 1.00 92.44 290 THR A CA 1
ATOM 2152 C C . THR A 1 290 ? -54.709 -18.496 42.631 1.00 92.44 290 THR A C 1
ATOM 2154 O O . THR A 1 290 ? -55.011 -18.336 43.812 1.00 92.44 290 THR A O 1
ATOM 2157 N N . GLU A 1 291 ? -54.164 -19.627 42.180 1.00 94.50 291 GLU A N 1
ATOM 2158 C CA . GLU A 1 291 ? -53.864 -20.785 43.025 1.00 94.50 291 GLU A CA 1
ATOM 2159 C C . GLU A 1 291 ? -52.841 -20.444 44.124 1.00 94.50 291 GLU A C 1
ATOM 2161 O O . GLU A 1 291 ? -53.087 -20.686 45.306 1.00 94.50 291 GLU A O 1
ATOM 2166 N N . LEU A 1 292 ? -51.731 -19.784 43.776 1.00 94.12 292 LEU A N 1
ATOM 2167 C CA . LEU A 1 292 ? -50.725 -19.354 44.756 1.00 94.12 292 LEU A CA 1
ATOM 2168 C C . LEU A 1 292 ? -51.288 -18.340 45.763 1.00 94.12 292 LEU A C 1
ATOM 2170 O O . LEU A 1 292 ? -50.930 -18.365 46.940 1.00 94.12 292 LEU A O 1
ATOM 2174 N N . VAL A 1 293 ? -52.196 -17.462 45.331 1.00 93.75 293 VAL A N 1
ATOM 2175 C CA . VAL A 1 293 ? -52.889 -16.510 46.215 1.00 93.75 293 VAL A CA 1
ATOM 2176 C C . VAL A 1 293 ? -53.844 -17.218 47.175 1.00 93.75 293 VAL A C 1
ATOM 2178 O O . VAL A 1 293 ? -53.912 -16.843 48.351 1.00 93.75 293 VAL A O 1
ATOM 2181 N N . HIS A 1 294 ? -54.542 -18.260 46.722 1.00 94.81 294 HIS A N 1
ATOM 2182 C CA . HIS A 1 294 ? -55.341 -19.106 47.605 1.00 94.81 294 HIS A CA 1
ATOM 2183 C C . HIS A 1 294 ? -54.468 -19.795 48.657 1.00 94.81 294 HIS A C 1
ATOM 2185 O O . HIS A 1 294 ? -54.785 -19.703 49.843 1.00 94.81 294 HIS A O 1
ATOM 2191 N N . GLN A 1 295 ? -53.332 -20.372 48.258 1.00 94.06 295 GLN A N 1
ATOM 2192 C CA . GLN A 1 295 ? -52.381 -21.006 49.180 1.00 94.06 295 GLN A CA 1
ATOM 2193 C C . GLN A 1 295 ? -51.827 -20.011 50.214 1.00 94.06 295 GLN A C 1
ATOM 2195 O O . GLN A 1 295 ? -51.810 -20.306 51.408 1.00 94.06 295 GLN A O 1
ATOM 2200 N N . LEU A 1 296 ? -51.449 -18.799 49.786 1.00 94.12 296 LEU A N 1
ATOM 2201 C CA . LEU A 1 296 ? -51.014 -17.709 50.673 1.00 94.12 296 LEU A CA 1
ATOM 2202 C C . LEU A 1 296 ? -52.085 -17.349 51.714 1.00 94.12 296 LEU A C 1
ATOM 2204 O O . LEU A 1 296 ? -51.782 -17.206 52.898 1.00 94.12 296 LEU A O 1
ATOM 2208 N N . THR A 1 297 ? -53.336 -17.210 51.273 1.00 93.25 297 THR A N 1
ATOM 2209 C CA . THR A 1 297 ? -54.463 -16.824 52.138 1.00 93.25 297 THR A CA 1
ATOM 2210 C C . THR A 1 297 ? -54.828 -17.940 53.114 1.00 93.25 297 THR A C 1
ATOM 2212 O O . THR A 1 297 ? -55.136 -17.665 54.274 1.00 93.25 297 THR A O 1
ATOM 2215 N N . GLN A 1 298 ? -54.756 -19.197 52.670 1.00 93.50 298 GLN A N 1
ATOM 2216 C CA . GLN A 1 298 ? -54.982 -20.359 53.521 1.00 93.50 298 GLN A CA 1
ATOM 2217 C C . GLN A 1 298 ? -53.949 -20.412 54.652 1.00 93.50 298 GLN A C 1
ATOM 2219 O O . GLN A 1 298 ? -54.338 -20.453 55.818 1.00 93.50 298 GLN A O 1
ATOM 2224 N N . ILE A 1 299 ? -52.656 -20.304 54.327 1.00 92.12 299 ILE A N 1
ATOM 2225 C CA . ILE A 1 299 ? -51.582 -20.290 55.332 1.00 92.12 299 ILE A CA 1
ATOM 2226 C C . ILE A 1 299 ? -51.766 -19.119 56.308 1.00 92.12 299 ILE A C 1
ATOM 2228 O O . ILE A 1 299 ? -51.595 -19.281 57.513 1.00 92.12 299 ILE A O 1
ATOM 2232 N N . GLU A 1 300 ? -52.156 -17.937 55.818 1.00 92.12 300 GLU A N 1
ATOM 2233 C CA . GLU A 1 300 ? -52.438 -16.782 56.680 1.00 92.12 300 GLU A CA 1
ATOM 2234 C C . GLU A 1 300 ? -53.618 -17.033 57.644 1.00 92.12 300 GLU A C 1
ATOM 2236 O O . GLU A 1 300 ? -53.614 -16.526 58.768 1.00 92.12 300 GLU A O 1
ATOM 2241 N N . SER A 1 301 ? -54.620 -17.813 57.229 1.00 90.62 301 SER A N 1
ATOM 2242 C CA . SER A 1 301 ? -55.798 -18.137 58.046 1.00 90.62 301 SER A CA 1
ATOM 2243 C C . SER A 1 301 ? -55.545 -19.195 59.125 1.00 90.62 301 SER A C 1
ATOM 2245 O O . SER A 1 301 ? -56.213 -19.175 60.155 1.00 90.62 301 SER A O 1
ATOM 2247 N N . GLU A 1 302 ? -54.566 -20.079 58.916 1.00 89.56 302 GLU A N 1
ATOM 2248 C CA . GLU A 1 302 ? -54.165 -21.124 59.869 1.00 89.56 302 GLU A CA 1
ATOM 2249 C C . GLU A 1 302 ? -53.323 -20.568 61.034 1.00 89.56 302 GLU A C 1
ATOM 2251 O O . GLU A 1 302 ? -53.075 -21.263 62.021 1.00 89.56 302 GLU A O 1
ATOM 2256 N N . ILE A 1 303 ? -52.893 -19.305 60.940 1.00 88.75 303 ILE A N 1
ATOM 2257 C CA . ILE A 1 303 ? -52.098 -18.629 61.967 1.00 88.75 303 ILE A CA 1
ATOM 2258 C C . ILE A 1 303 ? -53.028 -17.962 62.996 1.00 88.75 303 ILE A C 1
ATOM 2260 O O . ILE A 1 303 ? -53.826 -17.096 62.603 1.00 88.75 303 ILE A O 1
ATOM 2264 N N . PRO A 1 304 ? -52.907 -18.333 64.289 1.00 78.19 304 PRO A N 1
ATOM 2265 C CA . PRO A 1 304 ? -53.761 -17.834 65.367 1.00 78.19 304 PRO A CA 1
ATOM 2266 C C . PRO A 1 304 ? -53.576 -16.341 65.672 1.00 78.19 304 PRO A C 1
ATOM 2268 O O . PRO A 1 304 ? -52.519 -15.761 65.321 1.00 78.19 304 PRO A O 1
#

Nearest PDB structures (foldseek):
  5d39-assembly2_A  TM=2.731E-01  e=5.231E+00  Homo sapiens
  5jdg-assembly1_A  TM=2.972E-01  e=7.445E+00  Methanocaldococcus jannaschii DSM 2661
  5jdn-assembly1_A  TM=2.855E-01  e=9.989E+00  Methanocaldococcus jannaschii DSM 2661

Sequence (304 aa):
IAGLQYALRTHGNRLVLVDPGPTITEFTDRITVNDNLSPLADPEATSPPACASPIARSAGAVTTGDVEYAETKKNTDGIAACFPFTGPGVDEIDNAEVAPGSARGQVVTDSGGSVPLTVLGNPAWVTNEHIDEEGNASLVLSQLSQTQNVVVYHPTFDGSDEQSPPTTIDFVPDWFLAGVLWLIPCVLVLLLVIGRRFGPLAIEQLPVIVPAVETVHGRAALSSRSHDRDGALHTLRTGALLRIAKRLSLSPDARTPDIIARIAATTGADPGYLHHVFVTASAHTDTELTELVHQLTQIESEIP

Radius of gyration: 45.41 Å; Cα contacts (8 Å, |Δi|>4): 376; chains: 1; bounding box: 98×50×103 Å

Organism: Brevibacterium epidermidis (NCBI:txid1698)

Mean predicted aligned error: 17.24 Å

pLDDT: mean 85.57, std 10.59, range [44.75, 96.81]

InterPro domains:
  IPR025646 Domain of unknown function DUF4350 [PF14258] (7-142)

Solvent-accessible surface area (backbone atoms only — not comparable to full-atom values): 17879 Å² total; per-residue (Å²): 105,71,69,57,55,51,54,31,47,76,70,72,42,72,48,76,41,68,46,54,61,79,59,39,55,80,79,34,84,57,47,41,69,46,82,61,66,42,96,74,38,53,65,41,69,56,21,54,51,73,46,88,50,66,50,44,56,71,16,43,42,26,68,52,62,92,43,35,31,26,34,52,49,70,87,51,73,51,60,50,31,24,33,37,84,45,54,57,53,65,52,86,56,90,88,45,89,53,57,92,88,35,54,41,10,25,33,37,38,31,68,59,56,88,46,44,35,36,40,35,31,41,59,55,38,80,33,92,88,39,21,86,40,81,15,17,42,48,37,51,49,50,62,55,66,77,46,98,75,83,86,87,83,79,86,76,81,83,84,80,74,89,71,67,74,82,52,82,66,77,77,53,58,78,66,53,60,58,54,58,58,54,47,54,62,54,51,51,51,51,49,52,60,69,64,56,66,81,60,81,92,65,91,68,88,72,70,99,73,73,59,70,67,56,58,51,50,53,51,52,54,51,45,60,72,68,66,43,46,53,63,50,50,52,52,52,45,54,53,50,52,55,53,49,36,58,62,70,69,51,62,95,82,61,48,74,68,59,50,48,54,49,49,26,73,74,64,71,50,59,63,68,60,50,46,35,75,72,68,69,66,78,33,91,44,74,64,51,40,52,51,54,51,49,53,54,51,51,58,58,66,66,54,117

Foldseek 3Di:
DVVVLVVLLVVLHEAEAEQCAQVVCVVDPFKGKDPQADPPDDFDQKFAWPWPDPLSVQLGIAGDDDIKMFTQDAPDPQKAATRATDDPRRDGDPPDSDDPPTHMHQWIWHPPDSHTYIYRNHNLLVDPVCVPPRSSVSNVVSVVVVDPDDDDDDDDPPDDDCPPPPDPVNPDDPCVVVVVVVVVVVVVVVCVVVVPDPPPVDPDPDDPDDPPVVVVVVVVVVCVVVVPLQVVLLVLLVVLLVLQCVLLVHDPPQDPLNSLVSLCVQQVDDSVVSCCLNPPDGDPDPVSSVVSSVVSVVSSVSRD